Protein AF-A0A957TUQ6-F1 (afdb_monomer)

Foldseek 3Di:
DQEEEEAQAQVRLQVLLVQLLVPDAYEYEYQADRCPPPLADDDKDKLDPPPDDLVCLVVSVVVLVCVVCVCVLLVFAFQKDQAKDWAFAQDPVCQVVLVVVCVSSVVSVFNKDWAALVRVCVVPVPDDSSTGTTTIGRSMIITRSRRSSVSSNSSSVVSPYHYHHSWAFDEFDDDPPHTFWTATPVRDTGGHNHDYHYDRPPCVQVHCCRHPVDGDPDDDPDD

Structure (mmCIF, N/CA/C/O backbone):
data_AF-A0A957TUQ6-F1
#
_entry.id   AF-A0A957TUQ6-F1
#
loop_
_atom_site.group_PDB
_atom_site.id
_atom_site.type_symbol
_atom_site.label_atom_id
_atom_site.label_alt_id
_atom_site.label_comp_id
_atom_site.label_asym_id
_atom_site.label_entity_id
_atom_site.label_seq_id
_atom_site.pdbx_PDB_ins_code
_atom_site.Cartn_x
_atom_site.Cartn_y
_atom_site.Cartn_z
_atom_site.occupancy
_atom_site.B_iso_or_equiv
_atom_site.auth_seq_id
_atom_site.auth_comp_id
_atom_site.auth_asym_id
_atom_site.auth_atom_id
_atom_site.pdbx_PDB_model_num
ATOM 1 N N . MET A 1 1 ? -16.898 -4.341 17.420 1.00 90.50 1 MET A N 1
ATOM 2 C CA . MET A 1 1 ? -16.287 -4.688 16.120 1.00 90.50 1 MET A CA 1
ATOM 3 C C . MET A 1 1 ? -15.215 -5.728 16.355 1.00 90.50 1 MET A C 1
ATOM 5 O O . MET A 1 1 ? -14.551 -5.657 17.386 1.00 90.50 1 MET A O 1
ATOM 9 N N . ASP A 1 2 ? -15.061 -6.688 15.448 1.00 95.31 2 ASP A N 1
ATOM 10 C CA . ASP A 1 2 ? -14.020 -7.714 15.564 1.00 95.31 2 ASP A CA 1
ATOM 11 C C . ASP A 1 2 ? -12.636 -7.089 15.386 1.00 95.31 2 ASP A C 1
ATOM 13 O O . ASP A 1 2 ? -11.748 -7.305 16.210 1.00 95.31 2 ASP A O 1
ATOM 17 N N . TYR A 1 3 ? -12.479 -6.268 14.349 1.00 98.62 3 TYR A N 1
ATOM 18 C CA . TYR A 1 3 ? -11.225 -5.604 14.021 1.00 98.62 3 TYR A CA 1
ATOM 19 C C . TYR A 1 3 ? -11.411 -4.092 14.041 1.00 98.62 3 TYR A C 1
ATOM 21 O O . TYR A 1 3 ? -12.332 -3.567 13.411 1.00 98.62 3 TYR A O 1
ATOM 29 N N . ILE A 1 4 ? -10.523 -3.401 14.754 1.00 98.69 4 ILE A N 1
ATOM 30 C CA . ILE A 1 4 ? -10.383 -1.946 14.675 1.00 98.69 4 ILE A CA 1
ATOM 31 C C . ILE A 1 4 ? -9.093 -1.633 13.924 1.00 98.69 4 ILE A C 1
ATOM 33 O O . ILE A 1 4 ? -8.031 -2.133 14.291 1.00 98.69 4 ILE A O 1
ATOM 37 N N . ILE A 1 5 ? -9.180 -0.804 12.889 1.00 98.81 5 ILE A N 1
ATOM 38 C CA . ILE A 1 5 ? -8.039 -0.324 12.105 1.00 98.81 5 ILE A CA 1
ATOM 39 C C . ILE A 1 5 ? -7.884 1.172 12.365 1.00 98.81 5 ILE A C 1
ATOM 41 O O . ILE A 1 5 ? -8.853 1.918 12.254 1.00 98.81 5 ILE A O 1
ATOM 45 N N . VAL A 1 6 ? -6.677 1.618 12.706 1.00 98.44 6 VAL A N 1
ATOM 46 C CA . VAL A 1 6 ? -6.373 3.036 12.946 1.00 98.44 6 VAL A CA 1
ATOM 47 C C . VAL A 1 6 ? -5.476 3.539 11.824 1.00 98.44 6 VAL A C 1
ATOM 49 O O . VAL A 1 6 ? -4.309 3.164 11.771 1.00 98.44 6 VAL A O 1
ATOM 52 N N . GLY A 1 7 ? -6.018 4.375 10.940 1.00 98.44 7 GLY A N 1
ATOM 53 C CA . GLY A 1 7 ? -5.341 4.921 9.762 1.00 98.44 7 GLY A CA 1
ATOM 54 C C . GLY A 1 7 ? -6.043 4.552 8.452 1.00 98.44 7 GLY A C 1
ATOM 55 O O . GLY A 1 7 ? -6.145 3.382 8.097 1.00 98.44 7 GLY A O 1
ATOM 56 N N . GLY A 1 8 ? -6.486 5.564 7.710 1.00 98.38 8 GLY A N 1
ATOM 57 C CA . GLY A 1 8 ? -7.180 5.499 6.420 1.00 98.38 8 GLY A CA 1
ATOM 58 C C . GLY A 1 8 ? -6.268 5.712 5.212 1.00 98.38 8 GLY A C 1
ATOM 59 O O . GLY A 1 8 ? -6.680 6.305 4.215 1.00 98.38 8 GLY A O 1
ATOM 60 N N . GLY A 1 9 ? -5.011 5.273 5.314 1.00 98.25 9 GLY A N 1
ATOM 61 C CA . GLY A 1 9 ? -4.101 5.151 4.174 1.00 98.25 9 GLY A CA 1
ATOM 62 C C . GLY A 1 9 ? -4.313 3.844 3.401 1.00 98.25 9 GLY A C 1
ATOM 63 O O . GLY A 1 9 ? -5.123 3.003 3.790 1.00 98.25 9 GLY A O 1
ATOM 64 N N . VAL A 1 10 ? -3.531 3.635 2.337 1.00 97.94 10 VAL A N 1
ATOM 65 C CA . VAL A 1 10 ? -3.678 2.491 1.415 1.00 97.94 10 VAL A CA 1
ATOM 66 C C . VAL A 1 10 ? -3.651 1.137 2.130 1.00 97.94 10 VAL A C 1
ATOM 68 O O . VAL A 1 10 ? -4.474 0.274 1.841 1.00 97.94 10 VAL A O 1
ATOM 71 N N . TYR A 1 11 ? -2.773 0.964 3.126 1.00 97.88 11 TYR A N 1
ATOM 72 C CA . TYR A 1 11 ? -2.720 -0.272 3.910 1.00 97.88 11 TYR A CA 1
ATOM 73 C C . TYR A 1 11 ? -3.964 -0.466 4.776 1.00 97.88 11 TYR A C 1
ATOM 75 O O . TYR A 1 11 ? -4.481 -1.576 4.853 1.00 97.88 11 TYR A O 1
ATOM 83 N N . GLY A 1 12 ? -4.457 0.598 5.414 1.00 98.50 12 GLY A N 1
ATOM 84 C CA . GLY A 1 12 ? -5.640 0.525 6.268 1.00 98.50 12 GLY A CA 1
ATOM 85 C C . GLY A 1 12 ? -6.895 0.204 5.474 1.00 98.50 12 GLY A C 1
ATOM 86 O O . GLY A 1 12 ? -7.619 -0.724 5.827 1.00 98.50 12 GLY A O 1
ATOM 87 N N . CYS A 1 13 ? -7.105 0.904 4.359 1.00 98.75 13 CYS A N 1
ATOM 88 C CA . CYS A 1 13 ? -8.225 0.645 3.459 1.00 98.75 13 CYS A CA 1
ATOM 89 C C . CYS A 1 13 ? -8.132 -0.748 2.819 1.00 98.75 13 CYS A C 1
ATOM 91 O O . CYS A 1 13 ? -9.129 -1.467 2.786 1.00 98.75 13 CYS A O 1
ATOM 93 N N . GLY A 1 14 ? -6.939 -1.158 2.374 1.00 98.44 14 GLY A N 1
ATOM 94 C CA . GLY A 1 14 ? -6.706 -2.490 1.815 1.00 98.44 14 GLY A CA 1
ATOM 95 C C . GLY A 1 14 ? -7.013 -3.601 2.820 1.00 98.44 14 GLY A C 1
ATOM 96 O O . GLY A 1 14 ? -7.810 -4.486 2.532 1.00 98.44 14 GLY A O 1
ATOM 97 N N . ILE A 1 15 ? -6.471 -3.522 4.041 1.00 98.62 15 ILE A N 1
ATOM 98 C CA . ILE A 1 15 ? -6.752 -4.502 5.104 1.00 98.62 15 ILE A CA 1
ATOM 99 C C . ILE A 1 15 ? -8.238 -4.499 5.481 1.00 98.62 15 ILE A C 1
ATOM 101 O O . ILE A 1 15 ? -8.809 -5.568 5.703 1.00 98.62 15 ILE A O 1
ATOM 105 N N . ALA A 1 16 ? -8.881 -3.327 5.534 1.00 98.81 16 ALA A N 1
ATOM 106 C CA . ALA A 1 16 ? -10.309 -3.235 5.818 1.00 98.81 16 ALA A CA 1
ATOM 107 C C . ALA A 1 16 ? -11.139 -3.981 4.770 1.00 98.81 16 ALA A C 1
ATOM 109 O O . ALA A 1 16 ? -12.027 -4.749 5.138 1.00 98.81 16 ALA A O 1
ATOM 110 N N . TRP A 1 17 ? -10.816 -3.801 3.487 1.00 98.75 17 TRP A N 1
ATOM 111 C CA . TRP A 1 17 ? -11.462 -4.516 2.392 1.00 98.75 17 TRP A CA 1
ATOM 112 C C . TRP A 1 17 ? -11.228 -6.025 2.481 1.00 98.75 17 TRP A C 1
ATOM 114 O O . TRP A 1 17 ? -12.199 -6.782 2.466 1.00 98.75 17 TRP A O 1
ATOM 124 N N . GLU A 1 18 ? -9.976 -6.460 2.669 1.00 98.25 18 GLU A N 1
ATOM 125 C CA . GLU A 1 18 ? -9.613 -7.879 2.778 1.00 98.25 18 GLU A CA 1
ATOM 126 C C . GLU A 1 18 ? -10.336 -8.594 3.922 1.00 98.25 18 GLU A C 1
ATOM 128 O O . GLU A 1 18 ? -10.783 -9.732 3.761 1.00 98.25 18 GLU A O 1
ATOM 133 N N . LEU A 1 19 ? -10.450 -7.946 5.082 1.00 98.56 19 LEU A N 1
ATOM 134 C CA . LEU A 1 19 ? -11.143 -8.500 6.241 1.00 98.56 19 LEU A CA 1
ATOM 135 C C . LEU A 1 19 ? -12.664 -8.497 6.041 1.00 98.56 19 LEU A C 1
ATOM 137 O O . LEU A 1 19 ? -13.313 -9.516 6.290 1.00 98.56 19 LEU A O 1
ATOM 141 N N . ALA A 1 20 ? -13.235 -7.387 5.567 1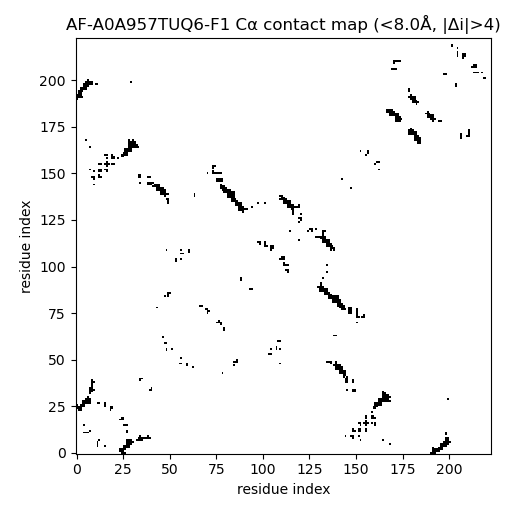.00 98.56 20 ALA A N 1
ATOM 142 C CA . ALA A 1 20 ? -14.680 -7.247 5.394 1.00 98.56 20 ALA A CA 1
ATOM 143 C C . ALA A 1 20 ? -15.227 -8.204 4.328 1.00 98.56 20 ALA A C 1
ATOM 145 O O . ALA A 1 20 ? -16.206 -8.903 4.579 1.00 98.56 20 ALA A O 1
ATOM 146 N N . ARG A 1 21 ? -14.542 -8.359 3.184 1.00 97.88 21 ARG A N 1
ATOM 147 C CA . ARG A 1 21 ? -14.968 -9.309 2.136 1.00 97.88 21 ARG A CA 1
ATOM 148 C C . ARG A 1 21 ? -14.887 -10.778 2.566 1.00 97.88 21 ARG A C 1
ATOM 150 O O . ARG A 1 21 ? -15.467 -11.639 1.916 1.00 97.88 21 ARG A O 1
ATOM 157 N N . ARG A 1 22 ? -14.173 -11.072 3.659 1.00 98.06 22 ARG A N 1
ATOM 158 C CA . ARG A 1 22 ? -14.120 -12.393 4.311 1.00 98.06 22 ARG A CA 1
ATOM 159 C C . ARG A 1 22 ? -15.130 -12.527 5.460 1.00 98.06 22 ARG A C 1
ATOM 161 O O . ARG A 1 22 ? -15.068 -13.496 6.211 1.00 98.06 22 ARG A O 1
ATOM 168 N N . GLY A 1 23 ? -16.048 -11.570 5.606 1.00 98.06 23 GLY A N 1
ATOM 169 C CA . GLY A 1 23 ? -17.148 -11.601 6.572 1.00 98.06 23 GLY A CA 1
ATOM 170 C C . GLY A 1 23 ? -16.799 -11.087 7.970 1.00 98.06 23 GLY A C 1
ATOM 171 O O . GLY A 1 23 ? -17.578 -11.291 8.899 1.00 98.06 23 GLY A O 1
ATOM 172 N N . ALA A 1 24 ? -15.644 -10.444 8.162 1.00 98.44 24 ALA A N 1
ATOM 173 C CA . ALA A 1 24 ? -15.283 -9.887 9.462 1.00 98.44 24 ALA A CA 1
ATOM 174 C C . ALA A 1 24 ? -15.985 -8.543 9.733 1.00 98.44 24 ALA A C 1
ATOM 176 O O . ALA A 1 24 ? -16.118 -7.705 8.843 1.00 98.44 24 ALA A O 1
ATOM 177 N N . ALA A 1 25 ? -16.355 -8.291 10.993 1.00 98.56 25 ALA A N 1
ATOM 178 C CA . ALA A 1 25 ? -16.864 -6.989 11.425 1.00 98.56 25 ALA A CA 1
ATOM 179 C C . ALA A 1 25 ? -15.707 -5.993 11.622 1.00 98.56 25 ALA A C 1
ATOM 181 O O . ALA A 1 25 ? -14.984 -6.060 12.623 1.00 98.56 25 ALA A O 1
ATOM 182 N N . VAL A 1 26 ? -15.533 -5.071 10.675 1.00 98.88 26 VAL A N 1
ATOM 183 C CA . VAL A 1 26 ? -14.402 -4.132 10.630 1.00 98.88 26 VAL A CA 1
ATOM 184 C C . VAL A 1 26 ? -14.865 -2.698 10.862 1.00 98.88 26 VAL A C 1
ATOM 186 O O . VAL A 1 26 ? -15.843 -2.252 10.262 1.00 98.88 26 VAL A O 1
ATOM 189 N N . LEU A 1 27 ? -14.114 -1.959 11.680 1.00 98.88 27 LEU A N 1
ATOM 190 C CA . LEU A 1 27 ? -14.207 -0.505 11.769 1.00 98.88 27 LEU A CA 1
ATOM 191 C C . LEU A 1 27 ? -12.837 0.139 11.548 1.00 98.88 27 LEU A C 1
ATOM 193 O O . LEU A 1 27 ? -11.892 -0.137 12.286 1.00 98.88 27 LEU A O 1
ATOM 197 N N . LEU A 1 28 ? -12.750 1.019 10.553 1.00 98.88 28 LEU A N 1
ATOM 198 C CA . LEU A 1 28 ? -11.585 1.854 10.275 1.00 98.88 28 LEU A CA 1
ATOM 199 C C . LEU A 1 28 ? -11.824 3.269 10.812 1.00 98.88 28 LEU A C 1
ATOM 201 O O . LEU A 1 28 ? -12.844 3.888 10.508 1.00 98.88 28 LEU A O 1
ATOM 205 N N . LEU A 1 29 ? -10.874 3.773 11.595 1.00 98.75 29 LEU A N 1
ATOM 206 C CA . LEU A 1 29 ? -10.860 5.115 12.169 1.00 98.75 29 LEU A CA 1
ATOM 207 C C . LEU A 1 29 ? -9.700 5.905 11.556 1.00 98.75 29 LEU A C 1
ATOM 209 O O . LEU A 1 29 ? -8.543 5.500 11.683 1.00 98.75 29 LEU A O 1
ATOM 213 N N . GLU A 1 30 ? -9.998 7.013 10.886 1.00 98.56 30 GLU A N 1
ATOM 214 C CA . GLU A 1 30 ? -9.001 7.918 10.304 1.00 98.56 30 GLU A CA 1
ATOM 215 C C . GLU A 1 30 ? -9.092 9.279 10.993 1.00 98.56 30 GLU A C 1
ATOM 217 O O . GLU A 1 30 ? -10.183 9.791 11.204 1.00 98.56 30 GLU A O 1
ATOM 222 N N . ALA A 1 31 ? -7.951 9.860 11.367 1.00 97.75 31 ALA A N 1
ATOM 223 C CA . ALA A 1 31 ? -7.893 11.109 12.118 1.00 97.75 31 ALA A CA 1
ATOM 224 C C . ALA A 1 31 ? -8.306 12.345 11.302 1.00 97.75 31 ALA A C 1
ATOM 226 O O . ALA A 1 31 ? -8.745 13.324 11.902 1.00 97.75 31 ALA A O 1
ATOM 227 N N . GLY A 1 32 ? -8.147 12.317 9.978 1.00 96.81 32 GLY A N 1
ATOM 228 C CA . GLY A 1 32 ? -8.578 13.363 9.050 1.00 96.81 32 GLY A CA 1
ATOM 229 C C . GLY A 1 32 ? -9.386 12.792 7.884 1.00 96.81 32 GLY A C 1
ATOM 230 O O . GLY A 1 32 ? -10.304 11.996 8.083 1.00 96.81 32 GLY A O 1
ATOM 231 N N . ALA A 1 33 ? -9.040 13.196 6.662 1.00 97.62 33 ALA A N 1
ATOM 232 C CA . ALA A 1 33 ? -9.604 12.623 5.445 1.00 97.62 33 ALA A CA 1
ATOM 233 C C . ALA A 1 33 ? -8.909 11.302 5.070 1.00 97.62 33 ALA A C 1
ATOM 235 O O . ALA A 1 33 ? -7.706 11.126 5.289 1.00 97.62 33 ALA A O 1
ATOM 236 N N . LEU A 1 34 ? -9.652 10.388 4.439 1.00 98.25 34 LEU A N 1
ATOM 237 C CA . LEU A 1 34 ? -9.067 9.193 3.826 1.00 98.25 34 LEU A CA 1
ATOM 238 C C . LEU A 1 34 ? -8.021 9.594 2.785 1.00 98.25 34 LEU A C 1
ATOM 240 O O . LEU A 1 34 ? -8.185 10.591 2.085 1.00 98.25 34 LEU A O 1
ATOM 244 N N . ALA A 1 35 ? -6.940 8.819 2.700 1.00 97.06 35 ALA A N 1
ATOM 245 C CA . ALA A 1 35 ? -5.772 9.146 1.886 1.00 97.06 35 ALA A CA 1
ATOM 246 C C . ALA A 1 35 ? -5.119 10.514 2.209 1.00 97.06 35 ALA A C 1
ATOM 248 O O . ALA A 1 35 ? -4.281 10.968 1.446 1.00 97.06 35 ALA A O 1
ATOM 249 N N . GLY A 1 36 ? -5.419 11.163 3.342 1.00 94.94 36 GLY A N 1
ATOM 250 C CA . GLY A 1 36 ? -4.874 12.492 3.666 1.00 94.94 36 GLY A CA 1
ATOM 251 C C . GLY A 1 36 ? -3.374 12.532 4.005 1.00 94.94 36 GLY A C 1
ATOM 252 O O . GLY A 1 36 ? -2.796 13.610 4.090 1.00 94.94 36 GLY A O 1
ATOM 253 N N . GLY A 1 37 ? -2.743 11.373 4.221 1.00 92.94 37 GLY A N 1
ATOM 254 C CA . GLY A 1 37 ? -1.303 11.245 4.474 1.00 92.94 37 GLY A CA 1
ATOM 255 C C . GLY A 1 37 ? -0.503 10.845 3.227 1.00 92.94 37 GLY A C 1
ATOM 256 O O . GLY A 1 37 ? -0.882 11.130 2.099 1.00 92.94 37 GLY A O 1
ATOM 257 N N . ALA A 1 38 ? 0.579 10.081 3.419 1.00 91.88 38 ALA A N 1
ATOM 258 C CA . ALA A 1 38 ? 1.466 9.620 2.336 1.00 91.88 38 ALA A CA 1
ATOM 259 C C . ALA A 1 38 ? 0.781 8.768 1.243 1.00 91.88 38 ALA A C 1
ATOM 261 O O . ALA A 1 38 ? 1.368 8.520 0.192 1.00 91.88 38 ALA A O 1
ATOM 262 N N . SER A 1 39 ? -0.436 8.282 1.499 1.00 94.69 39 SER A N 1
ATOM 263 C CA . SER A 1 39 ? -1.219 7.506 0.537 1.00 94.69 39 SER A CA 1
ATOM 264 C C . SER A 1 39 ? -2.028 8.361 -0.437 1.00 94.69 39 SER A C 1
ATOM 266 O O . SER A 1 39 ? -2.533 7.802 -1.402 1.00 94.69 39 SER A O 1
ATOM 268 N N . GLY A 1 40 ? -2.118 9.681 -0.261 1.00 93.06 40 GLY A N 1
ATOM 269 C CA . GLY A 1 40 ? -2.808 10.574 -1.197 1.00 93.06 40 GLY A CA 1
ATOM 270 C C . GLY A 1 40 ? -1.994 11.806 -1.578 1.00 93.06 40 GLY A C 1
ATOM 271 O O . GLY A 1 40 ? -0.870 12.007 -1.117 1.00 93.06 40 GLY A O 1
ATOM 272 N N . GLY A 1 41 ? -2.521 12.565 -2.534 1.00 93.94 41 GLY A N 1
ATOM 273 C CA . GLY A 1 41 ? -1.829 13.645 -3.235 1.00 93.94 41 GLY A CA 1
ATOM 274 C C . GLY A 1 41 ? -2.015 13.565 -4.752 1.00 93.94 41 GLY A C 1
ATOM 275 O O . GLY A 1 41 ? -2.788 12.755 -5.260 1.00 93.94 41 GLY A O 1
ATOM 276 N N . LEU A 1 42 ? -1.310 14.431 -5.480 1.00 93.50 42 LEU A N 1
ATOM 277 C CA . LEU A 1 42 ? -1.432 14.516 -6.933 1.00 93.50 42 LEU A CA 1
ATOM 278 C C . LEU A 1 42 ? -0.528 13.506 -7.657 1.00 93.50 42 LEU A C 1
ATOM 280 O O . LEU A 1 42 ? 0.666 13.349 -7.350 1.00 93.50 42 LEU A O 1
ATOM 284 N N . GLY A 1 43 ? -1.106 12.904 -8.695 1.00 93.94 43 GLY A N 1
ATOM 285 C CA . GLY A 1 43 ? -0.415 12.115 -9.704 1.00 93.94 43 GLY A CA 1
ATOM 286 C C . GLY A 1 43 ? -0.250 10.640 -9.357 1.00 93.94 43 GLY A C 1
ATOM 287 O O . GLY A 1 43 ? -0.733 10.129 -8.350 1.00 93.94 43 GLY A O 1
ATOM 288 N N . LYS A 1 44 ? 0.483 9.945 -10.227 1.00 96.25 44 LYS A N 1
ATOM 289 C CA . LYS A 1 44 ? 0.728 8.510 -10.105 1.00 96.25 44 LYS A CA 1
ATOM 290 C C . LYS A 1 44 ? 2.041 8.223 -9.374 1.00 96.25 44 LYS A C 1
ATOM 292 O O . LYS A 1 44 ? 2.944 9.064 -9.317 1.00 96.25 44 LYS A O 1
ATOM 297 N N . ARG A 1 45 ? 2.153 7.041 -8.768 1.00 95.44 45 ARG A N 1
ATOM 298 C CA . ARG A 1 45 ? 3.366 6.544 -8.095 1.00 95.44 45 ARG A CA 1
ATOM 299 C C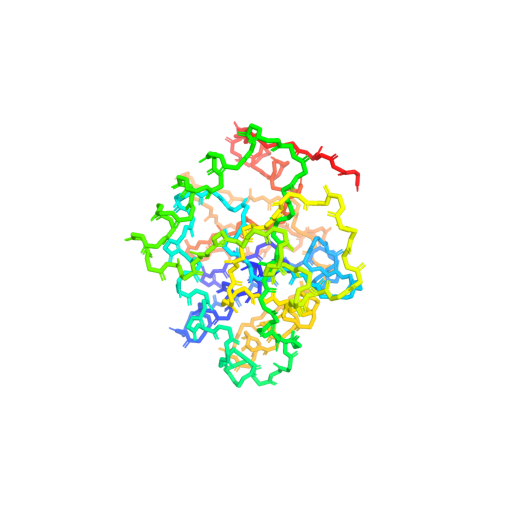 . ARG A 1 45 ? 3.711 5.152 -8.601 1.00 95.44 45 ARG A C 1
ATOM 301 O O . ARG A 1 45 ? 2.852 4.442 -9.109 1.00 95.44 45 ARG A O 1
ATOM 308 N N . GLY A 1 46 ? 4.985 4.788 -8.473 1.00 95.12 46 GLY A N 1
ATOM 309 C CA . GLY A 1 46 ? 5.524 3.561 -9.050 1.00 95.12 46 GLY A CA 1
ATOM 310 C C . GLY A 1 46 ? 5.017 2.289 -8.370 1.00 95.12 46 GLY A C 1
ATOM 311 O O . GLY A 1 46 ? 5.214 2.095 -7.172 1.00 95.12 46 GLY A O 1
ATOM 312 N N . VAL A 1 47 ? 4.465 1.389 -9.174 1.00 96.56 47 VAL A N 1
ATOM 313 C CA . VAL A 1 47 ? 4.271 -0.030 -8.873 1.00 96.56 47 VAL A CA 1
ATOM 314 C C . VAL A 1 47 ? 5.478 -0.757 -9.460 1.00 96.56 47 VAL A C 1
ATOM 316 O O . VAL A 1 47 ? 5.466 -1.132 -10.629 1.00 96.56 47 VAL A O 1
ATOM 319 N N . ARG A 1 48 ? 6.569 -0.868 -8.689 1.00 95.56 48 ARG A N 1
ATOM 320 C CA . ARG A 1 48 ? 7.873 -1.272 -9.242 1.00 95.56 48 ARG A CA 1
ATOM 321 C C . ARG A 1 48 ? 8.656 -2.280 -8.415 1.00 95.56 48 ARG A C 1
ATOM 323 O O . ARG A 1 48 ? 8.679 -2.166 -7.194 1.00 95.56 48 ARG A O 1
ATOM 330 N N . ALA A 1 49 ? 9.352 -3.203 -9.077 1.00 94.31 49 ALA A N 1
ATOM 331 C CA . ALA A 1 49 ? 10.375 -4.072 -8.495 1.00 94.31 49 ALA A CA 1
ATOM 332 C C . ALA A 1 49 ? 11.781 -3.467 -8.599 1.00 94.31 49 ALA A C 1
ATOM 334 O O . ALA A 1 49 ? 12.624 -3.701 -7.724 1.00 94.31 49 ALA A O 1
ATOM 335 N N . ASN A 1 50 ? 12.039 -2.647 -9.624 1.00 90.94 50 ASN A N 1
ATOM 336 C CA . ASN A 1 50 ? 13.291 -1.903 -9.716 1.00 90.94 50 ASN A CA 1
ATOM 337 C C . ASN A 1 50 ? 13.530 -1.086 -8.443 1.00 90.94 50 ASN A C 1
ATOM 339 O O . ASN A 1 50 ? 12.597 -0.526 -7.874 1.00 90.94 50 ASN A O 1
ATOM 343 N N . GLY A 1 51 ? 14.776 -1.039 -7.968 1.00 87.94 51 GLY A N 1
ATOM 344 C CA . GLY A 1 51 ? 15.169 -0.324 -6.747 1.00 87.94 51 GLY A CA 1
ATOM 345 C C . GLY A 1 51 ? 14.623 -0.859 -5.410 1.00 87.94 51 GLY A C 1
ATOM 346 O O . GLY A 1 51 ? 14.876 -0.223 -4.391 1.00 87.94 51 GLY A O 1
ATOM 347 N N . ARG A 1 52 ? 13.884 -1.979 -5.375 1.00 92.44 52 ARG A N 1
ATOM 348 C CA . ARG A 1 52 ? 13.406 -2.604 -4.123 1.00 92.44 52 ARG A CA 1
ATOM 349 C C . ARG A 1 52 ? 14.466 -3.441 -3.409 1.00 92.44 52 ARG A C 1
ATOM 351 O O . ARG A 1 52 ? 15.491 -3.790 -3.991 1.00 92.44 52 ARG A O 1
ATOM 358 N N . ASP A 1 53 ? 14.245 -3.820 -2.161 1.00 93.94 53 ASP A N 1
ATOM 359 C CA . ASP A 1 53 ? 15.093 -4.860 -1.578 1.00 93.94 53 ASP A CA 1
ATOM 360 C C . ASP A 1 53 ? 14.804 -6.214 -2.257 1.00 93.94 53 ASP A C 1
ATOM 362 O O . ASP A 1 53 ? 13.665 -6.496 -2.632 1.00 93.94 53 ASP A O 1
ATOM 366 N N . LEU A 1 54 ? 15.819 -7.067 -2.429 1.00 91.06 54 LEU A N 1
ATOM 367 C CA . LEU A 1 54 ? 15.641 -8.388 -3.045 1.00 91.06 54 LEU A CA 1
ATOM 368 C C . LEU A 1 54 ? 14.638 -9.261 -2.276 1.00 91.06 54 LEU A C 1
ATOM 370 O O . LEU A 1 54 ? 13.975 -10.103 -2.874 1.00 91.06 54 LEU A O 1
ATOM 374 N N . ARG A 1 55 ? 14.495 -9.033 -0.966 1.00 93.94 55 ARG A N 1
ATOM 375 C CA . ARG A 1 55 ? 13.531 -9.721 -0.095 1.00 93.94 55 ARG A CA 1
ATOM 376 C C . ARG A 1 55 ? 12.076 -9.347 -0.392 1.00 93.94 55 ARG A C 1
ATOM 378 O O . ARG A 1 55 ? 11.173 -10.068 0.013 1.00 93.94 55 ARG A O 1
ATOM 385 N N . GLU A 1 56 ? 11.837 -8.242 -1.096 1.00 95.12 56 GLU A N 1
ATOM 386 C CA . GLU A 1 56 ? 10.491 -7.766 -1.438 1.00 95.12 56 GLU A CA 1
ATOM 387 C C . GLU A 1 56 ? 10.005 -8.270 -2.805 1.00 95.12 56 GLU A C 1
ATOM 389 O O . GLU A 1 56 ? 8.831 -8.111 -3.138 1.00 95.12 56 GLU A O 1
ATOM 394 N N . LEU A 1 57 ? 10.872 -8.886 -3.614 1.00 94.19 57 LEU A N 1
ATOM 395 C CA . LEU A 1 57 ? 10.515 -9.332 -4.965 1.00 94.19 57 LEU A CA 1
ATOM 396 C C . LEU A 1 57 ? 9.366 -10.355 -5.009 1.00 94.19 57 LEU A C 1
ATOM 398 O O . LEU A 1 57 ? 8.530 -10.233 -5.908 1.00 94.19 57 LEU A O 1
ATOM 402 N N . PRO A 1 58 ? 9.225 -11.296 -4.050 1.00 94.06 58 PRO A N 1
ATOM 403 C CA . PRO A 1 58 ? 8.054 -12.171 -4.012 1.00 94.06 58 PRO A CA 1
ATOM 404 C C . PRO A 1 58 ? 6.730 -11.402 -3.908 1.00 94.06 58 PRO A C 1
ATOM 406 O O . PRO A 1 58 ? 5.761 -11.775 -4.567 1.00 94.06 58 PRO A O 1
ATOM 409 N N . LEU A 1 59 ? 6.701 -10.299 -3.150 1.00 94.38 59 LEU A N 1
ATOM 410 C CA . LEU A 1 59 ? 5.522 -9.432 -3.048 1.00 94.38 59 LEU A CA 1
ATOM 411 C C . LEU A 1 59 ? 5.259 -8.699 -4.366 1.00 94.38 59 LEU A C 1
ATOM 413 O O . LEU A 1 59 ? 4.108 -8.540 -4.760 1.00 94.38 59 LEU A O 1
ATOM 417 N N . MET A 1 60 ? 6.311 -8.289 -5.078 1.00 95.06 60 MET A N 1
ATOM 418 C CA . MET A 1 60 ? 6.155 -7.627 -6.375 1.00 95.06 60 MET A CA 1
ATOM 419 C C . MET A 1 60 ? 5.606 -8.552 -7.455 1.00 95.06 60 MET A C 1
ATOM 421 O O . MET A 1 60 ? 4.797 -8.111 -8.265 1.00 95.06 60 MET A O 1
ATOM 425 N N . ARG A 1 61 ? 5.980 -9.834 -7.442 1.00 93.19 61 ARG A N 1
ATOM 426 C CA . ARG A 1 61 ? 5.400 -10.826 -8.355 1.00 93.19 61 ARG A CA 1
ATOM 427 C C . ARG A 1 61 ? 3.895 -10.973 -8.135 1.00 93.19 61 ARG A C 1
ATOM 429 O O . ARG A 1 61 ? 3.143 -10.904 -9.098 1.00 93.19 61 ARG A O 1
ATOM 436 N N . MET A 1 62 ? 3.463 -11.072 -6.875 1.00 94.12 62 MET A N 1
ATOM 437 C CA . MET A 1 62 ? 2.034 -11.068 -6.537 1.00 94.12 62 MET A CA 1
ATOM 438 C C . MET A 1 62 ? 1.358 -9.767 -6.987 1.00 94.12 62 MET A C 1
ATOM 440 O O . MET A 1 62 ? 0.276 -9.794 -7.564 1.00 94.12 62 MET A O 1
ATOM 444 N N . ALA A 1 63 ? 2.013 -8.623 -6.782 1.00 94.75 63 ALA A N 1
ATOM 445 C CA . ALA A 1 63 ? 1.481 -7.335 -7.204 1.00 94.75 63 ALA A CA 1
ATOM 446 C C . ALA A 1 63 ? 1.284 -7.266 -8.732 1.00 94.75 63 ALA A C 1
ATOM 448 O O . ALA A 1 63 ? 0.252 -6.781 -9.186 1.00 94.75 63 ALA A O 1
ATOM 449 N N . TYR A 1 64 ? 2.217 -7.775 -9.542 1.00 94.94 64 TYR A N 1
ATOM 450 C CA . TYR A 1 64 ? 2.070 -7.778 -11.005 1.00 94.94 64 TYR A CA 1
ATOM 451 C C . TYR A 1 64 ? 0.885 -8.597 -11.514 1.00 94.94 64 TYR A C 1
ATOM 453 O O . TYR A 1 64 ? 0.390 -8.309 -12.605 1.00 94.94 64 TYR A O 1
ATOM 461 N N . GLU A 1 65 ? 0.460 -9.610 -10.764 1.00 94.06 65 GLU A N 1
ATOM 462 C CA . GLU A 1 65 ? -0.731 -10.403 -11.075 1.00 94.06 65 GLU A CA 1
ATOM 463 C C . GLU A 1 65 ? -2.010 -9.658 -10.664 1.00 94.06 65 GLU A C 1
ATOM 465 O O . GLU A 1 65 ? -2.983 -9.672 -11.408 1.00 94.06 65 GLU A O 1
ATOM 470 N N . GLN A 1 66 ? -1.988 -8.957 -9.526 1.00 95.50 66 GLN A N 1
ATOM 471 C CA . GLN A 1 66 ? -3.162 -8.287 -8.949 1.00 95.50 66 GLN A CA 1
ATOM 472 C C . GLN A 1 66 ? -3.492 -6.937 -9.597 1.00 95.50 66 GLN A C 1
ATOM 474 O O . GLN A 1 66 ? -4.650 -6.631 -9.860 1.00 95.50 66 GLN A O 1
ATOM 479 N N . TRP A 1 67 ? -2.488 -6.094 -9.849 1.00 97.25 67 TRP A N 1
ATOM 480 C CA . TRP A 1 67 ? -2.716 -4.720 -10.313 1.00 97.25 67 TRP A CA 1
ATOM 481 C C . TRP A 1 67 ? -3.532 -4.594 -11.611 1.00 97.25 67 TRP A C 1
ATOM 483 O O . TRP A 1 67 ? -4.379 -3.701 -11.662 1.00 97.25 67 TRP A O 1
ATOM 493 N N . PRO A 1 68 ? -3.345 -5.454 -12.636 1.00 96.62 68 PRO A N 1
ATOM 494 C CA . PRO A 1 68 ? -4.141 -5.386 -13.861 1.00 96.62 68 PRO A CA 1
ATOM 495 C C . PRO A 1 68 ? -5.653 -5.525 -13.641 1.00 96.62 68 PRO A C 1
ATOM 497 O O . PRO A 1 68 ? -6.417 -4.867 -14.339 1.00 96.62 68 PRO A O 1
ATOM 500 N N . THR A 1 69 ? -6.087 -6.338 -12.673 1.00 96.88 69 THR A N 1
ATOM 501 C CA . THR A 1 69 ? -7.512 -6.622 -12.404 1.00 96.88 69 THR A CA 1
ATOM 502 C C . THR A 1 69 ? -8.069 -5.843 -11.220 1.00 96.88 69 THR A C 1
ATOM 504 O O . THR A 1 69 ? -9.276 -5.838 -10.988 1.00 96.88 69 THR A O 1
ATOM 507 N N . LEU A 1 70 ? -7.210 -5.148 -10.470 1.00 97.81 70 LEU A N 1
ATOM 508 C CA . LEU A 1 70 ? -7.598 -4.506 -9.220 1.00 97.81 70 LEU A CA 1
ATOM 509 C C . LEU A 1 70 ? -8.731 -3.484 -9.396 1.00 97.81 70 LEU A C 1
ATOM 511 O O . LEU A 1 70 ? -9.588 -3.367 -8.528 1.00 97.81 70 LEU A O 1
ATOM 515 N N . HIS A 1 71 ? -8.760 -2.752 -10.509 1.00 97.75 71 HIS A N 1
ATOM 516 C CA . HIS A 1 71 ? -9.811 -1.766 -10.766 1.00 97.75 71 HIS A CA 1
ATOM 517 C C . HIS A 1 71 ? -11.214 -2.397 -10.847 1.00 97.75 71 HIS A C 1
ATOM 519 O O . HIS A 1 71 ? -12.167 -1.834 -10.304 1.00 97.75 71 HIS A O 1
ATOM 525 N N . ASP A 1 72 ? -11.327 -3.590 -11.439 1.00 98.00 72 ASP A N 1
ATOM 526 C CA . ASP A 1 72 ? -12.574 -4.357 -11.512 1.00 98.00 72 ASP A CA 1
ATOM 527 C C . ASP A 1 72 ? -12.979 -4.879 -10.132 1.00 98.00 72 ASP A C 1
ATOM 529 O O . ASP A 1 72 ? -14.122 -4.713 -9.703 1.00 98.00 72 ASP A O 1
ATOM 533 N N . GLU A 1 73 ? -12.026 -5.450 -9.390 1.00 97.56 73 GLU A N 1
ATOM 534 C CA . GLU A 1 73 ? -12.259 -5.963 -8.033 1.00 97.56 73 GLU A CA 1
ATOM 535 C C . GLU A 1 73 ? -12.720 -4.856 -7.074 1.00 97.56 73 GLU A C 1
ATOM 537 O O . GLU A 1 73 ? -13.610 -5.054 -6.238 1.00 97.56 73 GLU A O 1
ATOM 542 N N . LEU A 1 74 ? -12.140 -3.662 -7.216 1.00 98.25 74 LEU A N 1
ATOM 543 C CA . LEU A 1 74 ? -12.495 -2.481 -6.439 1.00 98.25 74 LEU A CA 1
ATOM 544 C C . LEU A 1 74 ? -13.691 -1.719 -7.010 1.00 98.25 74 LEU A C 1
ATOM 546 O O . LEU A 1 74 ? -14.164 -0.796 -6.340 1.00 98.25 74 LEU A O 1
ATOM 550 N N . GLY A 1 75 ? -14.198 -2.062 -8.199 1.00 97.88 75 GLY A N 1
ATOM 551 C CA . GLY A 1 75 ? -15.220 -1.284 -8.907 1.00 97.88 75 GLY A CA 1
ATOM 552 C C . GLY A 1 75 ? -14.875 0.209 -8.980 1.00 97.88 75 GLY A C 1
ATOM 553 O O . GLY A 1 75 ? -15.749 1.055 -8.782 1.00 97.88 75 GLY A O 1
ATOM 554 N N . HIS A 1 76 ? -13.587 0.525 -9.123 1.00 97.31 76 HIS A N 1
ATOM 555 C CA . HIS A 1 76 ? -13.046 1.878 -9.053 1.00 97.31 76 HIS A CA 1
ATOM 556 C C . HIS A 1 76 ? -11.755 1.956 -9.864 1.00 97.31 76 HIS A C 1
ATOM 558 O O . HIS A 1 76 ? -10.869 1.120 -9.690 1.00 97.31 76 HIS A O 1
ATOM 564 N N . ASP A 1 77 ? -11.630 2.970 -10.718 1.00 97.50 77 ASP A N 1
ATOM 565 C CA . ASP A 1 77 ? -10.417 3.157 -11.509 1.00 97.50 77 ASP A CA 1
ATOM 566 C C . ASP A 1 77 ? -9.234 3.533 -10.602 1.00 97.50 77 ASP A C 1
ATOM 568 O O . ASP A 1 77 ? -9.281 4.503 -9.844 1.00 97.50 77 ASP A O 1
ATOM 572 N N . THR A 1 78 ? -8.167 2.740 -10.666 1.00 97.69 78 THR A N 1
ATOM 573 C CA . THR A 1 78 ? -6.921 2.966 -9.920 1.00 97.69 78 THR A CA 1
ATOM 574 C C . THR A 1 78 ? -5.934 3.832 -10.703 1.00 97.69 78 THR A C 1
ATOM 576 O O . THR A 1 78 ? -4.886 4.220 -10.179 1.00 97.69 78 THR A O 1
ATOM 579 N N . GLY A 1 79 ? -6.223 4.103 -11.979 1.00 97.00 79 GLY A N 1
ATOM 580 C CA . GLY A 1 79 ? -5.306 4.735 -12.913 1.00 97.00 79 GLY A CA 1
ATOM 581 C C . GLY A 1 79 ? -4.045 3.904 -13.156 1.00 97.00 79 GLY A C 1
ATOM 582 O O . GLY A 1 79 ? -3.010 4.485 -13.488 1.00 97.00 79 GLY A O 1
ATOM 583 N N . TYR A 1 80 ? -4.085 2.586 -12.931 1.00 98.31 80 TYR A N 1
ATOM 584 C CA . TYR A 1 80 ? -2.925 1.721 -13.126 1.00 98.31 80 TYR A CA 1
ATOM 585 C C . TYR A 1 80 ? -2.550 1.603 -14.605 1.00 98.31 80 TYR A C 1
ATOM 587 O O . TYR A 1 80 ? -3.382 1.295 -15.453 1.00 98.31 80 TYR A O 1
ATOM 595 N N . GLU A 1 81 ? -1.269 1.795 -14.900 1.00 97.69 81 GLU A N 1
ATOM 596 C CA . GLU A 1 81 ? -0.695 1.614 -16.228 1.00 97.69 81 GLU A CA 1
ATOM 597 C C . GLU A 1 81 ? 0.628 0.855 -16.126 1.00 97.69 81 GLU A C 1
ATOM 599 O O . GLU A 1 81 ? 1.527 1.225 -15.361 1.00 97.69 81 GLU A O 1
ATOM 604 N N . ARG A 1 82 ? 0.781 -0.199 -16.933 1.00 96.50 82 ARG A N 1
ATOM 605 C CA . ARG A 1 82 ? 2.033 -0.956 -17.054 1.00 96.50 82 ARG A CA 1
ATOM 606 C C . ARG A 1 82 ? 2.928 -0.320 -18.113 1.00 96.50 82 ARG A C 1
ATOM 608 O O . ARG A 1 82 ? 2.943 -0.735 -19.266 1.00 96.50 82 ARG A O 1
ATOM 615 N N . VAL 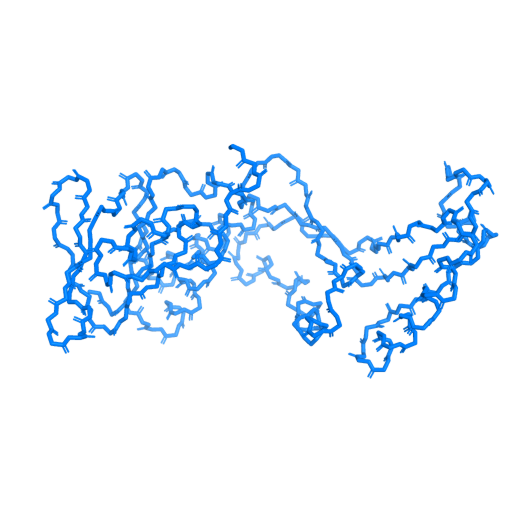A 1 83 ? 3.656 0.709 -17.698 1.00 96.38 83 VAL A N 1
ATOM 616 C CA . VAL A 1 83 ? 4.533 1.508 -18.572 1.00 96.38 83 VAL A CA 1
ATOM 617 C C . VAL A 1 83 ? 5.990 1.021 -18.589 1.00 96.38 83 VAL A C 1
ATOM 619 O O . VAL A 1 83 ? 6.805 1.476 -19.390 1.00 96.38 83 VAL A O 1
ATOM 622 N N . GLY A 1 84 ? 6.332 0.061 -17.728 1.00 96.25 84 GLY A N 1
ATOM 623 C CA . GLY A 1 84 ? 7.705 -0.318 -17.427 1.00 96.25 84 GLY A CA 1
ATOM 624 C C . GLY A 1 84 ? 8.433 0.741 -16.592 1.00 96.25 84 GLY A C 1
ATOM 625 O O . GLY A 1 84 ? 7.938 1.837 -16.345 1.00 96.25 84 GLY A O 1
ATOM 626 N N . HIS A 1 85 ? 9.636 0.416 -16.130 1.00 96.62 85 HIS A N 1
ATOM 627 C CA . HIS A 1 85 ? 10.476 1.355 -15.386 1.00 96.62 85 HIS A CA 1
ATOM 628 C C . HIS A 1 85 ? 11.935 1.208 -15.791 1.00 96.62 85 HIS A C 1
ATOM 630 O O . HIS A 1 85 ? 12.463 0.094 -15.826 1.00 96.62 85 HIS A O 1
ATOM 636 N N . LEU A 1 86 ? 12.589 2.342 -16.031 1.00 95.62 86 LEU A N 1
ATOM 637 C CA . LEU A 1 86 ? 14.012 2.449 -16.327 1.00 95.62 86 LEU A CA 1
ATOM 638 C C . LEU A 1 86 ? 14.730 3.060 -15.127 1.00 95.62 86 LEU A C 1
ATOM 640 O O . LEU A 1 86 ? 14.475 4.200 -14.750 1.00 95.62 86 LEU A O 1
ATOM 644 N N . GLN A 1 87 ? 15.641 2.304 -14.521 1.00 95.19 87 GLN A N 1
ATOM 645 C CA . GLN A 1 87 ? 16.583 2.851 -13.552 1.00 95.19 87 GLN A CA 1
ATOM 646 C C . GLN A 1 87 ? 17.892 3.185 -14.274 1.00 95.19 87 GLN A C 1
ATOM 648 O O . GLN A 1 87 ? 18.643 2.285 -14.648 1.00 95.19 87 GLN A O 1
ATOM 653 N N . ILE A 1 88 ? 18.132 4.480 -14.471 1.00 95.50 88 ILE A N 1
ATOM 654 C CA . ILE A 1 88 ? 19.255 5.035 -15.234 1.00 95.50 88 ILE A CA 1
ATOM 655 C C . ILE A 1 88 ? 20.600 4.725 -14.562 1.00 95.50 88 ILE A C 1
ATOM 657 O O . ILE A 1 88 ? 20.726 4.785 -13.336 1.00 95.50 88 ILE A O 1
ATOM 661 N N . ILE A 1 89 ? 21.602 4.393 -15.378 1.00 95.06 89 ILE A N 1
ATOM 662 C CA . ILE A 1 89 ? 22.968 4.082 -14.957 1.00 95.06 89 ILE A CA 1
ATOM 663 C C . ILE A 1 89 ? 23.915 5.120 -15.563 1.00 95.06 89 ILE A C 1
ATOM 665 O O . ILE A 1 89 ? 24.160 5.132 -16.765 1.00 95.06 89 ILE A O 1
ATOM 669 N N . GLU A 1 90 ? 24.480 5.977 -14.717 1.00 93.88 90 GLU A N 1
ATOM 670 C CA . GLU A 1 90 ? 25.359 7.077 -15.154 1.00 93.88 90 GLU A CA 1
ATOM 671 C C . GLU A 1 90 ? 26.839 6.827 -14.840 1.00 93.88 90 GLU A C 1
ATOM 673 O O . GLU A 1 90 ? 27.716 7.526 -15.336 1.00 93.88 90 GLU A O 1
ATOM 678 N N . ARG A 1 91 ? 27.150 5.840 -13.988 1.00 92.88 91 ARG A N 1
ATOM 679 C CA . ARG A 1 91 ? 28.520 5.587 -13.515 1.00 92.88 91 ARG A CA 1
ATOM 680 C C . ARG A 1 91 ? 28.963 4.177 -13.896 1.00 92.88 91 ARG A C 1
ATOM 682 O O . ARG A 1 91 ? 28.236 3.233 -13.586 1.00 92.88 91 ARG A O 1
ATOM 689 N N . PRO A 1 92 ? 30.179 3.979 -14.446 1.00 90.38 92 PRO A N 1
ATOM 690 C CA . PRO A 1 92 ? 30.621 2.656 -14.897 1.00 90.38 92 PRO A CA 1
ATOM 691 C C . PRO A 1 92 ? 30.591 1.587 -13.798 1.00 90.38 92 PRO A C 1
ATOM 693 O O . PRO A 1 92 ? 30.231 0.441 -14.047 1.00 90.38 92 PRO A O 1
ATOM 696 N N . ARG A 1 93 ? 30.894 1.973 -12.549 1.00 89.62 93 ARG A N 1
ATOM 697 C CA . ARG A 1 93 ? 30.851 1.068 -11.385 1.00 89.62 93 ARG A CA 1
ATOM 698 C C . ARG A 1 93 ? 29.468 0.466 -11.114 1.00 89.62 93 ARG A C 1
ATOM 700 O O . ARG A 1 93 ? 29.381 -0.605 -10.525 1.00 89.62 93 ARG A O 1
ATOM 707 N N . ASP A 1 94 ? 28.403 1.141 -11.537 1.00 91.31 94 ASP A N 1
ATOM 708 C CA . ASP A 1 94 ? 27.032 0.705 -11.283 1.00 91.31 94 ASP A CA 1
ATOM 709 C C . ASP A 1 94 ? 26.561 -0.336 -12.322 1.00 91.31 94 ASP A C 1
ATOM 711 O O . ASP A 1 94 ? 25.610 -1.064 -12.049 1.00 91.31 94 ASP A O 1
ATOM 715 N N . LEU A 1 95 ? 27.251 -0.487 -13.466 1.00 87.12 95 LEU A N 1
ATOM 716 C CA . LEU A 1 95 ? 26.911 -1.473 -14.510 1.00 87.12 95 LEU A CA 1
ATOM 717 C C . LEU A 1 95 ? 27.048 -2.921 -14.018 1.00 87.12 95 LEU A C 1
ATOM 719 O O . LEU A 1 95 ? 26.185 -3.763 -14.281 1.00 87.12 95 LEU A O 1
ATOM 723 N N . VAL A 1 96 ? 28.114 -3.212 -13.265 1.00 87.56 96 VAL A N 1
ATOM 724 C CA . VAL A 1 96 ? 28.340 -4.547 -12.684 1.00 87.56 96 VAL A CA 1
ATOM 725 C C . VAL A 1 96 ? 27.247 -4.864 -11.663 1.00 87.56 96 VAL A C 1
ATOM 727 O O . VAL A 1 96 ? 26.660 -5.947 -11.689 1.00 87.56 96 VAL A O 1
ATOM 730 N N . GLY A 1 97 ? 26.914 -3.890 -10.808 1.00 90.44 97 GLY A N 1
ATOM 731 C CA . GLY A 1 97 ? 25.828 -4.013 -9.837 1.00 90.44 97 GLY A CA 1
ATOM 732 C C . GLY A 1 97 ? 24.466 -4.212 -10.505 1.00 90.44 97 GLY A C 1
ATOM 733 O O . GLY A 1 97 ? 23.697 -5.071 -10.076 1.00 90.44 97 GLY A O 1
ATOM 734 N N . ALA A 1 98 ? 24.185 -3.480 -11.586 1.00 92.00 98 ALA A N 1
ATOM 735 C CA . ALA A 1 98 ? 22.959 -3.626 -12.364 1.00 92.00 98 ALA A CA 1
ATOM 736 C C . ALA A 1 98 ? 22.846 -5.017 -13.002 1.00 92.00 98 ALA A C 1
ATOM 738 O O . ALA A 1 98 ? 21.783 -5.625 -12.934 1.00 92.00 98 ALA A O 1
ATOM 739 N N . SER A 1 99 ? 23.942 -5.556 -13.541 1.00 92.19 99 SER A N 1
ATOM 740 C CA . SER A 1 99 ? 23.967 -6.894 -14.149 1.00 92.19 99 SER A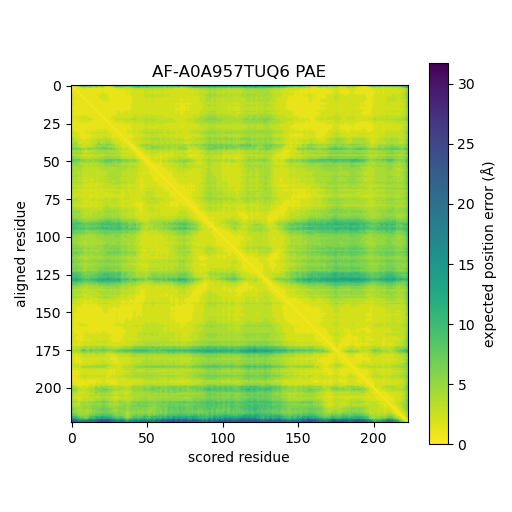 CA 1
ATOM 741 C C . SER A 1 99 ? 23.710 -7.998 -13.119 1.00 92.19 99 SER A C 1
ATOM 743 O O . SER A 1 99 ? 22.848 -8.852 -13.324 1.00 92.19 99 SER A O 1
ATOM 745 N N . ALA A 1 100 ? 24.388 -7.945 -11.966 1.00 92.94 100 ALA A N 1
ATOM 746 C CA . ALA A 1 100 ? 24.158 -8.887 -10.868 1.00 92.94 100 ALA A CA 1
ATOM 747 C C . ALA A 1 100 ? 22.717 -8.809 -10.336 1.00 92.94 100 ALA A C 1
ATOM 749 O O . ALA A 1 100 ? 22.085 -9.819 -10.006 1.00 92.94 100 ALA A O 1
ATOM 750 N N . ARG A 1 101 ? 22.173 -7.592 -10.279 1.00 93.38 101 ARG A N 1
ATOM 751 C CA . ARG A 1 101 ? 20.814 -7.335 -9.821 1.00 93.38 101 ARG A CA 1
ATOM 752 C C . ARG A 1 101 ? 19.756 -7.814 -10.815 1.00 93.38 101 ARG A C 1
ATOM 754 O O . ARG A 1 101 ? 18.818 -8.477 -10.382 1.00 93.38 101 ARG A O 1
ATOM 761 N N . ALA A 1 102 ? 19.944 -7.578 -12.115 1.00 94.56 102 ALA A N 1
ATOM 762 C CA . ALA A 1 102 ? 19.093 -8.120 -13.172 1.00 94.56 102 ALA A CA 1
ATOM 763 C C . ALA A 1 102 ? 19.050 -9.648 -13.106 1.00 94.56 102 ALA A C 1
ATOM 765 O O . ALA A 1 102 ? 17.968 -10.226 -13.057 1.00 94.56 102 ALA A O 1
ATOM 766 N N . TRP A 1 103 ? 20.218 -10.293 -13.007 1.00 94.50 103 TRP A N 1
ATOM 767 C CA . TRP A 1 103 ? 20.309 -11.745 -12.876 1.00 94.50 103 TRP A CA 1
ATOM 768 C C . TRP A 1 103 ? 19.531 -12.247 -11.654 1.00 94.50 103 TRP A C 1
ATOM 770 O O . TRP A 1 103 ? 18.690 -13.134 -11.776 1.00 94.50 103 TRP A O 1
ATOM 780 N N . THR A 1 104 ? 19.728 -11.626 -10.488 1.00 93.69 104 THR A N 1
ATOM 781 C CA . THR A 1 104 ? 19.029 -12.026 -9.256 1.00 93.69 104 THR A CA 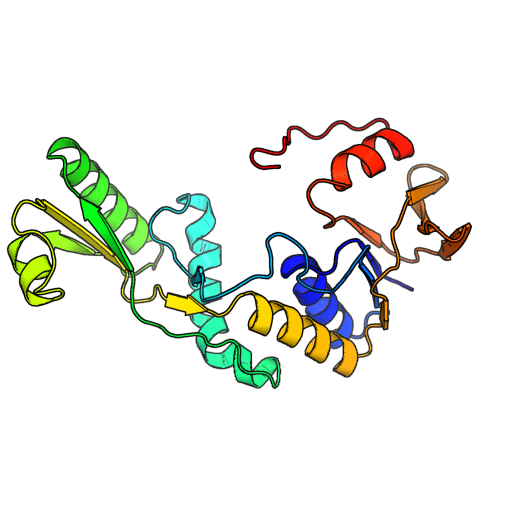1
ATOM 782 C C . THR A 1 104 ? 17.514 -11.819 -9.348 1.00 93.69 104 THR A C 1
ATOM 784 O O . THR A 1 104 ? 16.745 -12.651 -8.870 1.00 93.69 104 THR A O 1
ATOM 787 N N . GLN A 1 105 ? 17.067 -10.723 -9.968 1.00 94.94 105 GLN A N 1
ATOM 788 C CA . GLN A 1 105 ? 15.648 -10.452 -10.206 1.00 94.94 105 GLN A CA 1
ATOM 789 C C . GLN A 1 105 ? 15.024 -11.499 -11.136 1.00 94.94 105 GLN A C 1
ATOM 791 O O . GLN A 1 105 ? 13.953 -12.021 -10.823 1.00 94.94 105 GLN A O 1
ATOM 796 N N . GLN A 1 106 ? 15.723 -11.878 -12.211 1.00 94.62 106 GLN A N 1
ATOM 797 C CA . GLN A 1 106 ? 15.282 -12.933 -13.128 1.00 94.62 106 GLN A CA 1
ATOM 798 C C . GLN A 1 106 ? 15.138 -14.283 -12.415 1.00 94.62 106 GLN A C 1
ATOM 800 O O . GLN A 1 106 ? 14.121 -14.949 -12.595 1.00 94.62 106 GLN A O 1
ATOM 805 N N . GLN A 1 107 ? 16.087 -14.656 -11.543 1.00 94.44 107 GLN A N 1
ATOM 806 C CA . GLN A 1 107 ? 15.986 -15.889 -10.742 1.00 94.44 107 GLN A CA 1
ATOM 807 C C . GLN A 1 107 ? 14.758 -15.903 -9.816 1.00 94.44 107 GLN A C 1
ATOM 809 O O . GLN A 1 107 ? 14.277 -16.968 -9.439 1.00 94.44 107 GLN A O 1
ATOM 814 N N . GLN A 1 108 ? 14.226 -14.731 -9.460 1.00 92.69 108 GLN A N 1
ATOM 815 C CA . GLN A 1 108 ? 13.020 -14.585 -8.641 1.00 92.69 108 GLN A CA 1
ATOM 816 C C . GLN A 1 108 ? 11.744 -14.337 -9.467 1.00 92.69 108 GLN A C 1
ATOM 818 O O . GLN A 1 108 ? 10.704 -13.978 -8.910 1.00 92.69 108 GLN A O 1
ATOM 823 N N . GLY A 1 109 ? 11.800 -14.538 -10.788 1.00 92.12 109 GLY A N 1
ATOM 824 C CA . GLY A 1 109 ? 10.648 -14.401 -11.682 1.00 92.12 109 GLY A CA 1
ATOM 825 C C . GLY A 1 109 ? 10.273 -12.954 -12.010 1.00 92.12 109 GLY A C 1
ATOM 826 O O . GLY A 1 109 ? 9.174 -12.700 -12.497 1.00 92.12 109 GLY A O 1
ATOM 827 N N . ILE A 1 110 ? 11.165 -11.996 -11.753 1.00 95.88 110 ILE A N 1
ATOM 828 C CA . ILE A 1 110 ? 10.988 -10.601 -12.151 1.00 95.88 110 ILE A CA 1
ATOM 829 C C . ILE A 1 110 ? 11.735 -10.393 -13.467 1.00 95.88 110 ILE A C 1
ATOM 831 O O . ILE A 1 110 ? 12.965 -10.402 -13.504 1.00 95.88 110 ILE A O 1
ATOM 835 N N . ALA A 1 111 ? 10.989 -10.190 -14.554 1.00 94.12 111 ALA A N 1
ATOM 836 C CA . ALA A 1 111 ? 11.565 -9.857 -15.852 1.00 94.12 111 ALA A CA 1
ATOM 837 C C . ALA A 1 111 ? 12.329 -8.532 -15.727 1.00 94.12 111 ALA A C 1
ATOM 839 O O . ALA A 1 111 ? 11.732 -7.472 -15.563 1.00 94.12 111 ALA A O 1
ATOM 840 N N . THR A 1 112 ? 13.655 -8.586 -15.705 1.00 95.88 112 THR A N 1
ATOM 841 C CA . THR A 1 112 ? 14.523 -7.410 -15.588 1.00 95.88 112 THR A CA 1
ATOM 842 C C . THR A 1 112 ? 15.693 -7.580 -16.532 1.00 95.88 112 THR A C 1
ATOM 844 O O . THR A 1 112 ? 16.301 -8.644 -16.555 1.00 95.88 112 THR A O 1
ATOM 847 N N . GLN A 1 113 ? 16.027 -6.546 -17.293 1.00 95.44 113 GLN A N 1
ATOM 848 C CA . GLN A 1 113 ? 17.128 -6.561 -18.249 1.00 95.44 113 GLN A CA 1
ATOM 849 C C . GLN A 1 113 ? 18.011 -5.334 -18.069 1.00 95.44 113 GLN A C 1
ATOM 851 O O . GLN A 1 113 ? 17.537 -4.274 -17.664 1.00 95.44 113 GLN A O 1
ATOM 856 N N . VAL A 1 114 ? 19.294 -5.476 -18.376 1.00 96.69 114 VAL A N 1
ATOM 857 C CA . VAL A 1 114 ? 20.180 -4.324 -18.533 1.00 96.69 114 VAL A CA 1
ATOM 858 C C . VAL A 1 114 ? 20.107 -3.904 -19.994 1.00 96.69 114 VAL A C 1
ATOM 860 O O . VAL A 1 114 ? 20.343 -4.719 -20.881 1.00 96.69 114 VAL A O 1
ATOM 863 N N . LEU A 1 115 ? 19.743 -2.650 -20.228 1.00 96.44 115 LEU A N 1
ATOM 864 C CA . LEU A 1 115 ? 19.874 -1.982 -21.513 1.00 96.44 115 LEU A CA 1
ATOM 865 C C . LEU A 1 115 ? 21.215 -1.259 -21.534 1.00 96.44 115 LEU A C 1
ATOM 867 O O . LEU A 1 115 ? 21.546 -0.563 -20.570 1.00 96.44 115 LEU A O 1
ATOM 871 N N . ASP A 1 116 ? 21.969 -1.415 -22.616 1.00 95.19 116 ASP A N 1
ATOM 872 C CA . ASP A 1 116 ? 23.089 -0.524 -22.901 1.00 95.19 116 ASP A CA 1
ATOM 873 C C . ASP A 1 116 ? 22.581 0.843 -23.396 1.00 95.19 116 ASP A C 1
ATOM 875 O O . ASP A 1 116 ? 21.376 1.068 -23.542 1.00 95.19 116 ASP A O 1
ATOM 879 N N . SER A 1 117 ? 23.504 1.780 -23.607 1.00 94.75 117 SER A N 1
ATOM 880 C CA . SER A 1 117 ? 23.181 3.131 -24.077 1.00 94.75 117 SER A CA 1
ATOM 881 C C . SER A 1 117 ? 22.420 3.123 -25.412 1.00 94.75 117 SER A C 1
ATOM 883 O O . SER A 1 117 ? 21.421 3.823 -25.551 1.00 94.75 117 SER A O 1
ATOM 885 N N . ALA A 1 118 ? 22.817 2.272 -26.367 1.00 94.75 118 ALA A N 1
ATOM 886 C CA . ALA A 1 118 ? 22.182 2.207 -27.682 1.00 94.75 118 ALA A CA 1
ATOM 887 C C . ALA A 1 118 ? 20.721 1.731 -27.594 1.00 94.75 118 ALA A C 1
ATOM 889 O O . ALA A 1 118 ? 19.824 2.409 -28.095 1.00 94.75 118 ALA A O 1
ATOM 890 N N . ALA A 1 119 ? 20.467 0.618 -26.899 1.00 95.75 119 ALA A N 1
ATOM 891 C CA . ALA A 1 119 ? 19.119 0.086 -26.704 1.00 95.75 119 ALA A CA 1
ATOM 892 C C . ALA A 1 119 ? 18.242 1.012 -25.843 1.00 95.75 119 ALA A C 1
ATOM 894 O O . ALA A 1 119 ? 17.024 1.075 -26.022 1.00 95.75 119 ALA A O 1
ATOM 895 N N . LEU A 1 120 ? 18.846 1.744 -24.900 1.00 96.25 120 LEU A N 1
ATOM 896 C CA . LEU A 1 120 ? 18.149 2.763 -24.121 1.00 96.25 120 LEU A CA 1
ATOM 897 C C . LEU A 1 120 ? 17.706 3.941 -25.001 1.00 96.25 120 LEU A C 1
ATOM 899 O O . LEU A 1 120 ? 16.549 4.336 -24.906 1.00 96.25 120 LEU A O 1
ATOM 903 N N . CYS A 1 121 ? 18.579 4.468 -25.862 1.00 95.50 121 CYS A N 1
ATOM 904 C CA . CYS A 1 121 ? 18.250 5.563 -26.782 1.00 95.50 121 CYS A CA 1
ATOM 905 C C . CYS A 1 121 ? 17.227 5.152 -27.850 1.00 95.50 121 CYS A C 1
ATOM 907 O O . CYS A 1 121 ? 16.386 5.961 -28.227 1.00 95.50 121 CYS A O 1
ATOM 909 N N . GLU A 1 122 ? 17.255 3.901 -28.321 1.00 95.50 122 GLU A N 1
ATOM 910 C CA . GLU A 1 122 ? 16.215 3.378 -29.219 1.00 95.50 122 GLU A CA 1
ATOM 911 C C . GLU A 1 122 ? 14.839 3.383 -28.538 1.00 95.50 122 GLU A C 1
ATOM 913 O O . GLU A 1 122 ? 13.834 3.759 -29.143 1.00 95.50 122 GLU A O 1
ATOM 918 N N . ARG A 1 123 ? 14.795 2.994 -27.258 1.00 94.19 123 ARG A N 1
ATOM 919 C CA . ARG A 1 123 ? 13.560 2.945 -26.474 1.00 94.19 123 ARG A CA 1
ATOM 920 C C . ARG A 1 123 ? 13.054 4.330 -26.073 1.00 94.19 123 ARG A C 1
ATOM 922 O O . ARG A 1 123 ? 11.858 4.585 -26.164 1.00 94.19 123 ARG A O 1
ATOM 929 N N . GLU A 1 124 ? 13.945 5.184 -25.580 1.00 95.31 124 GLU A N 1
ATOM 930 C CA . GLU A 1 124 ? 13.644 6.520 -25.065 1.00 95.31 124 GLU A CA 1
ATOM 931 C C . GLU A 1 124 ? 14.507 7.563 -25.800 1.00 95.31 124 GLU A C 1
ATOM 933 O O . GLU A 1 124 ? 15.534 7.991 -25.269 1.00 95.31 124 GLU A O 1
ATOM 938 N N . PRO A 1 125 ? 14.103 8.021 -27.002 1.00 94.00 125 PRO A N 1
ATOM 939 C CA . PRO A 1 125 ? 14.941 8.868 -27.866 1.00 94.00 125 PRO A CA 1
ATOM 940 C C . PRO A 1 125 ? 15.344 10.227 -27.282 1.00 94.00 125 PRO A C 1
ATOM 942 O O . PRO A 1 125 ? 16.220 10.897 -27.820 1.00 94.00 125 PRO A O 1
ATOM 945 N N . TYR A 1 126 ? 14.692 10.656 -26.200 1.00 94.31 126 TYR A N 1
ATOM 946 C CA . TYR A 1 126 ? 14.965 11.924 -25.519 1.00 94.31 126 TYR A CA 1
ATOM 947 C C . TYR A 1 126 ? 15.887 11.781 -24.301 1.00 94.31 126 TYR A C 1
ATOM 949 O O . TYR A 1 126 ? 16.146 12.768 -23.608 1.00 94.31 126 TYR A O 1
ATOM 957 N N . VAL A 1 127 ? 16.365 10.570 -24.002 1.00 93.94 127 VAL A N 1
ATOM 958 C CA . VAL A 1 127 ? 17.365 10.350 -22.954 1.00 93.94 127 VAL A CA 1
ATOM 959 C C . VAL A 1 127 ? 18.710 10.956 -23.367 1.00 93.94 127 VAL A C 1
ATOM 961 O O . VAL A 1 127 ? 19.059 10.998 -24.543 1.00 93.94 127 VAL A O 1
ATOM 964 N N . ASN A 1 128 ? 19.480 11.445 -22.395 1.00 92.44 128 ASN A N 1
ATOM 965 C CA . ASN A 1 128 ? 20.820 11.957 -22.665 1.00 92.44 128 ASN A CA 1
ATOM 966 C C . ASN A 1 128 ? 21.736 10.809 -23.123 1.00 92.44 128 ASN A C 1
ATOM 968 O O . ASN A 1 128 ? 21.923 9.843 -22.384 1.00 92.44 128 ASN A O 1
ATOM 972 N N . GLU A 1 129 ? 22.349 10.947 -24.298 1.00 88.25 129 GLU A N 1
ATOM 973 C CA . GLU A 1 129 ? 23.282 9.971 -24.881 1.00 88.25 129 GLU A CA 1
ATOM 974 C C . GLU A 1 129 ? 24.508 9.671 -23.997 1.00 88.25 129 GLU A C 1
ATOM 976 O O . GLU A 1 129 ? 25.128 8.619 -24.130 1.00 88.25 129 GLU A O 1
ATOM 981 N N . ALA A 1 130 ? 24.838 10.554 -23.045 1.00 90.88 130 ALA A N 1
ATOM 982 C CA . ALA A 1 130 ? 25.904 10.336 -22.067 1.00 90.88 130 ALA A CA 1
ATOM 983 C C . ALA A 1 130 ? 25.563 9.268 -21.006 1.00 90.88 130 ALA A C 1
ATOM 985 O O . ALA A 1 130 ? 26.442 8.845 -20.249 1.00 90.88 130 ALA A O 1
ATOM 986 N N . VAL A 1 131 ? 24.301 8.839 -20.914 1.00 95.06 131 VAL A N 1
ATOM 987 C CA . VAL A 1 131 ? 23.878 7.750 -20.030 1.00 95.06 131 VAL A CA 1
ATOM 988 C C . VAL A 1 131 ? 24.468 6.426 -20.518 1.00 95.06 131 VAL A C 1
ATOM 990 O O . VAL A 1 131 ? 24.419 6.090 -21.700 1.00 95.06 131 VAL A O 1
ATOM 993 N N . LEU A 1 132 ? 24.997 5.634 -19.583 1.00 95.56 132 LEU A N 1
ATOM 994 C CA . LEU A 1 132 ? 25.704 4.388 -19.898 1.00 95.56 132 LEU A CA 1
ATOM 995 C C . LEU A 1 132 ? 24.755 3.213 -20.173 1.00 95.56 132 LEU A C 1
ATOM 997 O O . LEU A 1 132 ? 25.150 2.237 -20.808 1.00 95.56 132 LEU A O 1
ATOM 1001 N N . GLY A 1 133 ? 23.527 3.286 -19.662 1.00 95.75 133 GLY A N 1
ATOM 1002 C CA . GLY A 1 133 ? 22.499 2.265 -19.820 1.00 95.75 133 GLY A CA 1
ATOM 1003 C C . GLY A 1 133 ? 21.394 2.393 -18.773 1.00 95.75 133 GLY A C 1
ATOM 1004 O O . GLY A 1 133 ? 21.320 3.380 -18.036 1.00 95.75 133 GLY A O 1
ATOM 1005 N N . ALA A 1 134 ? 20.538 1.380 -18.675 1.00 96.69 134 ALA A N 1
ATOM 1006 C CA . ALA A 1 134 ? 19.474 1.331 -17.677 1.00 96.69 134 ALA A CA 1
ATOM 1007 C C . ALA A 1 134 ? 19.155 -0.097 -17.232 1.00 96.69 134 ALA A C 1
ATOM 1009 O O . ALA A 1 134 ? 19.195 -1.038 -18.018 1.00 96.69 134 ALA A O 1
ATOM 1010 N N . LEU A 1 135 ? 18.750 -0.254 -15.974 1.00 96.31 135 LEU A N 1
ATOM 1011 C CA . LEU A 1 135 ? 18.069 -1.459 -15.516 1.00 96.31 135 LEU A CA 1
ATOM 1012 C C . LEU A 1 135 ? 16.572 -1.318 -15.823 1.00 96.31 135 LEU A C 1
ATOM 1014 O O . LEU A 1 135 ? 15.873 -0.509 -15.208 1.00 96.31 135 LEU A O 1
ATOM 1018 N N . TYR A 1 136 ? 16.083 -2.085 -16.788 1.00 97.25 136 TYR A N 1
ATOM 1019 C CA . TYR A 1 136 ? 14.711 -2.030 -17.273 1.00 97.25 136 TYR A CA 1
ATOM 1020 C C . TYR A 1 136 ? 13.871 -3.183 -16.727 1.00 97.25 136 TYR A C 1
ATOM 1022 O O . TYR A 1 136 ? 14.248 -4.348 -16.848 1.00 97.25 136 TYR A O 1
ATOM 1030 N N . CYS A 1 137 ? 12.702 -2.860 -16.178 1.00 97.06 137 CYS A N 1
ATOM 1031 C CA . CYS A 1 137 ? 11.696 -3.843 -15.794 1.00 97.06 137 CYS A CA 1
ATOM 1032 C C . CYS A 1 137 ? 10.373 -3.544 -16.527 1.00 97.06 137 CYS A C 1
ATOM 1034 O O . CYS A 1 137 ? 9.723 -2.549 -16.201 1.00 97.06 137 CYS A O 1
ATOM 1036 N N . PRO A 1 138 ? 9.960 -4.361 -17.517 1.00 96.25 138 PRO A N 1
ATOM 1037 C CA . PRO A 1 138 ? 8.757 -4.112 -18.320 1.00 96.25 138 PRO A CA 1
ATOM 1038 C C . PRO A 1 138 ? 7.441 -4.251 -17.557 1.00 96.25 138 PRO A C 1
ATOM 1040 O O . PRO A 1 138 ? 6.452 -3.640 -17.942 1.00 96.25 138 PRO A O 1
ATOM 1043 N N . ASN A 1 139 ? 7.418 -5.048 -16.487 1.00 96.12 139 ASN A N 1
ATOM 1044 C CA . ASN A 1 139 ? 6.202 -5.266 -15.701 1.00 96.12 139 ASN A CA 1
ATOM 1045 C C . ASN A 1 139 ? 5.971 -4.197 -14.630 1.00 96.12 139 ASN A C 1
ATOM 1047 O O . ASN A 1 139 ? 4.890 -4.155 -14.040 1.00 96.12 139 ASN A O 1
ATOM 1051 N N . ASP A 1 140 ? 6.957 -3.328 -14.399 1.00 97.44 140 ASP A N 1
ATOM 1052 C CA . ASP A 1 140 ? 6.761 -2.149 -13.569 1.00 97.44 140 ASP A CA 1
ATOM 1053 C C . ASP A 1 140 ? 5.709 -1.223 -14.193 1.00 97.44 140 ASP A C 1
ATOM 1055 O O . ASP A 1 140 ? 5.450 -1.227 -15.397 1.00 97.44 140 ASP A O 1
ATOM 1059 N N . GLY A 1 141 ? 5.072 -0.426 -13.353 1.00 97.19 141 GLY A N 1
ATOM 1060 C CA . GLY A 1 141 ? 4.029 0.486 -13.774 1.00 97.19 141 GLY A CA 1
ATOM 1061 C C . GLY A 1 141 ? 3.855 1.636 -12.807 1.00 97.19 141 GLY A C 1
ATOM 1062 O O . GLY A 1 141 ? 4.678 1.874 -11.918 1.00 97.19 141 GLY A O 1
ATOM 1063 N N . ILE A 1 142 ? 2.751 2.341 -12.975 1.00 97.88 142 ILE A N 1
ATOM 1064 C CA . ILE A 1 142 ? 2.347 3.465 -12.140 1.00 97.88 142 ILE A CA 1
ATOM 1065 C C . ILE A 1 142 ? 0.860 3.346 -11.823 1.00 97.88 142 ILE A C 1
ATOM 1067 O O . ILE A 1 142 ? 0.119 2.778 -12.612 1.00 97.88 142 ILE A O 1
ATOM 1071 N N . ALA A 1 143 ? 0.420 3.877 -10.687 1.00 98.19 143 ALA A N 1
ATOM 1072 C CA . ALA A 1 143 ? -0.997 3.977 -10.335 1.00 98.19 143 ALA A CA 1
ATOM 1073 C C . ALA A 1 143 ? -1.280 5.288 -9.604 1.00 98.19 143 ALA A C 1
ATOM 1075 O O . ALA A 1 143 ? -0.395 5.817 -8.920 1.00 98.19 143 ALA A O 1
ATOM 1076 N N . ASP A 1 144 ? -2.501 5.806 -9.724 1.00 98.19 144 ASP A N 1
ATOM 1077 C CA . ASP A 1 144 ? -2.950 6.934 -8.913 1.00 98.19 144 ASP A CA 1
ATOM 1078 C C . ASP A 1 144 ? -3.192 6.438 -7.485 1.00 98.19 144 ASP A C 1
ATOM 1080 O O . ASP A 1 144 ? -4.088 5.638 -7.205 1.00 98.19 144 ASP A O 1
ATOM 1084 N N . HIS A 1 145 ? -2.337 6.872 -6.564 1.00 96.25 145 HIS A N 1
ATOM 1085 C CA . HIS A 1 145 ? -2.346 6.362 -5.199 1.00 96.25 145 HIS A CA 1
ATOM 1086 C C . HIS A 1 145 ? -3.529 6.890 -4.377 1.00 96.25 145 HIS A C 1
ATOM 1088 O O . HIS A 1 145 ? -4.025 6.165 -3.508 1.00 96.25 145 HIS A O 1
ATOM 1094 N N . THR A 1 146 ? -4.027 8.094 -4.683 1.00 98.06 146 THR A N 1
ATOM 1095 C CA . THR A 1 146 ? -5.239 8.634 -4.056 1.00 98.06 146 THR A CA 1
ATOM 1096 C C . THR A 1 146 ? -6.449 7.836 -4.520 1.00 98.06 146 THR A C 1
ATOM 1098 O O . THR A 1 146 ? -7.167 7.286 -3.683 1.00 98.06 146 THR A O 1
ATOM 1101 N N . ALA A 1 147 ? -6.631 7.698 -5.837 1.00 98.19 147 ALA A N 1
ATOM 1102 C CA . ALA A 1 147 ? -7.742 6.950 -6.422 1.00 98.19 147 ALA A CA 1
ATOM 1103 C C . ALA A 1 147 ? -7.731 5.487 -5.963 1.00 98.19 147 ALA A C 1
ATOM 1105 O O . ALA A 1 147 ? -8.749 4.970 -5.513 1.00 98.19 147 ALA A O 1
ATOM 1106 N N . THR A 1 148 ? -6.558 4.846 -5.943 1.00 98.38 148 THR A N 1
ATOM 1107 C CA . THR A 1 148 ? -6.413 3.477 -5.426 1.00 98.38 148 THR A CA 1
ATOM 1108 C C . THR A 1 148 ? -6.845 3.375 -3.959 1.00 98.38 148 THR A C 1
ATOM 1110 O O . THR A 1 148 ? -7.602 2.476 -3.594 1.00 98.38 148 THR A O 1
ATOM 1113 N N . THR A 1 149 ? -6.394 4.293 -3.096 1.00 98.50 149 THR A N 1
ATOM 1114 C CA . THR A 1 149 ? -6.737 4.268 -1.662 1.00 98.50 149 THR A CA 1
ATOM 1115 C C . THR A 1 149 ? -8.237 4.460 -1.435 1.00 98.50 149 THR A C 1
ATOM 1117 O O . THR A 1 149 ? -8.831 3.757 -0.612 1.00 98.50 149 THR A O 1
ATOM 1120 N N . LEU A 1 150 ? -8.860 5.384 -2.171 1.00 98.56 150 LEU A N 1
ATOM 1121 C CA . LEU A 1 150 ? -10.302 5.629 -2.102 1.00 98.56 150 LEU A CA 1
ATOM 1122 C C . LEU A 1 150 ? -11.109 4.468 -2.700 1.00 98.56 150 LEU A C 1
ATOM 1124 O O . LEU A 1 150 ? -12.144 4.104 -2.143 1.00 98.56 150 LEU A O 1
ATOM 1128 N N . GLY A 1 151 ? -10.606 3.827 -3.757 1.00 98.62 151 GLY A N 1
ATOM 1129 C CA . GLY A 1 151 ? -11.170 2.605 -4.325 1.00 98.62 151 GLY A CA 1
ATOM 1130 C C . GLY A 1 151 ? -11.218 1.465 -3.308 1.00 98.62 151 GLY A C 1
ATOM 1131 O O . GLY A 1 151 ? -12.275 0.865 -3.109 1.00 98.62 151 GLY A O 1
ATOM 1132 N N . TYR A 1 152 ? -10.121 1.230 -2.577 1.00 98.81 152 TYR A N 1
ATOM 1133 C CA . TYR A 1 152 ? -10.103 0.269 -1.468 1.00 98.81 152 TYR A CA 1
ATOM 1134 C C . TYR A 1 152 ? -11.103 0.629 -0.366 1.00 98.81 152 TYR A C 1
ATOM 1136 O O . TYR A 1 152 ? -11.811 -0.248 0.125 1.00 98.81 152 TYR A O 1
ATOM 1144 N N . ALA A 1 153 ? -11.195 1.905 0.022 1.00 98.81 153 ALA A N 1
ATOM 1145 C CA . ALA A 1 153 ? -12.145 2.340 1.045 1.00 98.81 153 ALA A CA 1
ATOM 1146 C C . ALA A 1 153 ? -13.601 2.087 0.618 1.00 98.81 153 ALA A C 1
ATOM 1148 O O . ALA A 1 153 ? -14.379 1.508 1.377 1.00 98.81 153 ALA A O 1
ATOM 1149 N N . ALA A 1 154 ? -13.951 2.454 -0.618 1.00 98.75 154 ALA A N 1
ATOM 1150 C CA . ALA A 1 154 ? -15.277 2.223 -1.176 1.00 98.75 154 ALA A CA 1
ATOM 1151 C C . ALA A 1 154 ? -15.593 0.722 -1.270 1.00 98.75 154 ALA A C 1
ATOM 1153 O O . ALA A 1 154 ? -16.689 0.292 -0.907 1.00 98.75 154 ALA A O 1
ATOM 1154 N N . ALA A 1 155 ? -14.629 -0.095 -1.704 1.00 98.81 155 ALA A N 1
ATOM 1155 C CA . ALA A 1 155 ? -14.782 -1.544 -1.759 1.00 98.81 155 ALA A CA 1
ATOM 1156 C C . ALA A 1 155 ? -14.965 -2.163 -0.366 1.00 98.81 155 ALA A C 1
ATOM 1158 O O . ALA A 1 155 ? -15.822 -3.030 -0.190 1.00 98.81 155 ALA A O 1
ATOM 1159 N N . ALA A 1 156 ? -14.231 -1.683 0.641 1.00 98.81 156 ALA A N 1
ATOM 1160 C CA . ALA A 1 156 ? -14.403 -2.104 2.027 1.00 98.81 156 ALA A CA 1
ATOM 1161 C C . ALA A 1 156 ? -15.808 -1.776 2.555 1.00 98.81 156 ALA A C 1
ATOM 1163 O O . ALA A 1 156 ? -16.445 -2.637 3.160 1.00 98.81 156 ALA A O 1
ATOM 1164 N N . GLN A 1 157 ? -16.321 -0.570 2.288 1.00 98.69 157 GLN A N 1
ATOM 1165 C CA . GLN A 1 157 ? -17.677 -0.177 2.687 1.00 98.69 157 GLN A CA 1
ATOM 1166 C C . GLN A 1 157 ? -18.747 -1.034 2.008 1.00 98.69 157 GLN A C 1
ATOM 1168 O O . GLN A 1 157 ? -19.662 -1.506 2.682 1.00 98.69 157 GLN A O 1
ATOM 1173 N N . ARG A 1 158 ? -18.614 -1.307 0.701 1.00 98.62 158 ARG A N 1
ATOM 1174 C CA . ARG A 1 158 ? -19.521 -2.229 -0.011 1.00 98.62 158 ARG A CA 1
ATOM 1175 C C . ARG A 1 158 ? -19.479 -3.647 0.562 1.00 98.62 158 ARG A C 1
ATOM 1177 O O . ARG A 1 158 ? -20.499 -4.325 0.561 1.00 98.62 158 ARG A O 1
ATOM 1184 N N . ALA A 1 159 ? -18.330 -4.075 1.084 1.00 98.50 159 ALA A N 1
ATOM 1185 C CA . ALA A 1 159 ? -18.167 -5.350 1.781 1.00 98.50 159 ALA A CA 1
ATOM 1186 C C . ALA A 1 159 ? -18.631 -5.324 3.256 1.00 98.50 159 ALA A C 1
ATOM 1188 O O . ALA A 1 159 ? -18.519 -6.336 3.944 1.00 98.50 159 ALA A O 1
ATOM 1189 N N . GLY A 1 160 ? -19.154 -4.197 3.755 1.00 98.56 160 GLY A N 1
ATOM 1190 C CA . GLY A 1 160 ? -19.727 -4.067 5.098 1.00 98.56 160 GLY A CA 1
ATOM 1191 C C . GLY A 1 160 ? -18.800 -3.473 6.163 1.00 98.56 160 GLY A C 1
ATOM 1192 O O . GLY A 1 160 ? -19.193 -3.403 7.330 1.00 98.56 160 GLY A O 1
ATOM 1193 N N . ALA A 1 161 ? -17.593 -3.020 5.807 1.00 98.81 161 ALA A N 1
ATOM 1194 C CA . ALA A 1 161 ? -16.743 -2.284 6.740 1.00 98.81 161 ALA A CA 1
ATOM 1195 C C . ALA A 1 161 ? -17.370 -0.930 7.101 1.00 98.81 161 ALA A C 1
ATOM 1197 O O . ALA A 1 161 ? -17.864 -0.202 6.238 1.00 98.81 161 ALA A O 1
ATOM 1198 N N . GLN A 1 162 ? -17.273 -0.544 8.370 1.00 98.81 162 GLN A N 1
ATOM 1199 C CA . GLN A 1 162 ? -17.558 0.825 8.785 1.00 98.81 162 GLN A CA 1
ATOM 1200 C C . GLN A 1 162 ? -16.278 1.653 8.677 1.00 98.81 162 GLN A C 1
ATOM 1202 O O . GLN A 1 162 ? -15.215 1.226 9.123 1.00 98.81 162 GLN A O 1
ATOM 1207 N N . ILE A 1 163 ? -16.368 2.842 8.090 1.00 98.81 163 ILE A N 1
ATOM 1208 C CA . ILE A 1 163 ? -15.234 3.759 7.951 1.00 98.81 163 ILE A CA 1
ATOM 1209 C C . ILE A 1 163 ? -15.648 5.109 8.517 1.00 98.81 163 ILE A C 1
ATOM 1211 O O . ILE A 1 163 ? -16.668 5.664 8.113 1.00 98.81 163 ILE A O 1
ATOM 1215 N N . ARG A 1 164 ? -14.859 5.619 9.463 1.00 98.62 164 ARG A N 1
ATOM 1216 C CA . ARG A 1 164 ? -15.100 6.889 10.147 1.00 98.62 164 ARG A CA 1
ATOM 1217 C C . ARG A 1 164 ? -13.892 7.813 9.957 1.00 98.62 164 ARG A C 1
ATOM 1219 O O . ARG A 1 164 ? -12.910 7.669 10.692 1.00 98.62 164 ARG A O 1
ATOM 1226 N N . PRO A 1 165 ? -13.931 8.722 8.966 1.00 98.31 165 PRO A N 1
ATOM 1227 C CA . PRO A 1 165 ? -12.972 9.820 8.892 1.00 98.31 165 PRO A CA 1
ATOM 1228 C C . PRO A 1 165 ? -13.166 10.786 10.071 1.00 98.31 165 PRO A C 1
ATOM 1230 O O . PRO A 1 165 ? -14.121 10.657 10.843 1.00 98.31 165 PRO A O 1
ATOM 1233 N N . GLU A 1 166 ? -12.231 11.722 10.235 1.00 98.00 166 GLU A N 1
ATOM 1234 C CA . GLU A 1 166 ? -12.226 12.744 11.298 1.00 98.00 166 GLU A CA 1
ATOM 1235 C C . GLU A 1 166 ? -12.373 12.175 12.726 1.00 98.00 166 GLU A C 1
ATOM 1237 O O . GLU A 1 166 ? -12.793 12.846 13.666 1.00 98.00 166 GLU A O 1
ATOM 1242 N N . THR A 1 167 ? -12.001 10.909 12.915 1.00 98.19 167 THR A N 1
ATOM 1243 C CA . THR A 1 167 ? -12.104 10.163 14.167 1.00 98.19 167 THR A CA 1
ATOM 1244 C C . THR A 1 167 ? -10.710 9.767 14.638 1.00 98.19 167 THR A C 1
ATOM 1246 O O . THR A 1 167 ? -10.242 8.640 14.462 1.00 98.19 167 THR A O 1
ATOM 1249 N N . ARG A 1 168 ? -10.013 10.723 15.256 1.00 97.69 168 ARG A N 1
ATOM 1250 C CA . ARG A 1 168 ? -8.673 10.498 15.811 1.00 97.69 168 ARG A CA 1
ATOM 1251 C C . ARG A 1 168 ? -8.738 9.585 17.031 1.00 97.69 168 ARG A C 1
ATOM 1253 O O . ARG A 1 168 ? -9.412 9.917 18.001 1.00 97.69 168 ARG A O 1
ATOM 1260 N N . VAL A 1 169 ? -7.975 8.494 17.014 1.00 97.94 169 VAL A N 1
ATOM 1261 C CA . VAL A 1 169 ? -7.699 7.676 18.204 1.00 97.94 169 VAL A CA 1
ATOM 1262 C C . VAL A 1 169 ? -6.600 8.339 19.029 1.00 97.94 169 VAL A C 1
ATOM 1264 O O . VAL A 1 169 ? -5.564 8.720 18.487 1.00 97.94 169 VAL A O 1
ATOM 1267 N N . THR A 1 170 ? -6.832 8.485 20.330 1.00 96.38 170 THR A N 1
ATOM 1268 C CA . THR A 1 170 ? -5.927 9.169 21.267 1.00 96.38 170 THR A CA 1
ATOM 1269 C C . THR A 1 170 ? -5.363 8.238 22.333 1.00 96.38 170 THR A C 1
ATOM 1271 O O . THR A 1 170 ? -4.282 8.508 22.848 1.00 96.38 170 THR A O 1
ATOM 1274 N N . ALA A 1 171 ? -6.046 7.132 22.640 1.00 96.06 171 ALA A N 1
ATOM 1275 C CA . ALA A 1 171 ? -5.570 6.152 23.610 1.00 96.06 171 ALA A CA 1
ATOM 1276 C C . ALA A 1 171 ? -6.024 4.726 23.272 1.00 96.06 171 ALA A C 1
ATOM 1278 O O . ALA A 1 171 ? -7.016 4.509 22.569 1.00 96.06 171 ALA A O 1
ATOM 1279 N N . ILE A 1 172 ? -5.292 3.752 23.811 1.00 97.44 172 ILE A N 1
ATOM 1280 C CA . ILE A 1 172 ? -5.587 2.322 23.713 1.00 97.44 172 ILE A CA 1
ATOM 1281 C C . ILE A 1 172 ? -5.769 1.793 25.134 1.00 97.44 172 ILE A C 1
ATOM 1283 O O . ILE A 1 172 ? -4.906 1.976 25.989 1.00 97.44 172 ILE A O 1
ATOM 1287 N N . GLU A 1 173 ? -6.892 1.130 25.384 1.00 96.06 173 GLU A N 1
ATOM 1288 C CA . GLU A 1 173 ? -7.159 0.449 26.645 1.00 96.06 173 GLU A CA 1
ATOM 1289 C C . GLU A 1 173 ? -6.724 -1.011 26.561 1.00 96.06 173 GLU A C 1
ATOM 1291 O O . GLU A 1 173 ? -6.979 -1.707 25.571 1.00 96.06 173 GLU A O 1
ATOM 1296 N N . GLN A 1 174 ? -6.135 -1.500 27.648 1.00 93.75 174 GLN A N 1
ATOM 1297 C CA . GLN A 1 174 ? -5.726 -2.889 27.773 1.00 93.75 174 GLN A CA 1
ATOM 1298 C C . GLN A 1 174 ? -6.072 -3.466 29.141 1.00 93.75 174 GLN A C 1
ATOM 1300 O O . GLN A 1 174 ? -6.111 -2.766 30.152 1.00 93.75 174 GLN A O 1
ATOM 1305 N N . LYS A 1 175 ? -6.298 -4.778 29.177 1.00 93.12 175 LYS A N 1
ATOM 1306 C CA . LYS A 1 175 ? -6.500 -5.548 30.404 1.00 93.12 175 LYS A CA 1
ATOM 1307 C C . LYS A 1 175 ? -5.761 -6.873 30.281 1.00 93.12 175 LYS A C 1
ATOM 1309 O O . LYS A 1 175 ? -5.978 -7.600 29.316 1.00 93.12 175 LYS A O 1
ATOM 1314 N N . ALA A 1 176 ? -4.905 -7.176 31.259 1.00 89.81 176 ALA A N 1
ATOM 1315 C CA . ALA A 1 176 ? -4.112 -8.410 31.303 1.00 89.81 176 ALA A CA 1
ATOM 1316 C C . ALA A 1 176 ? -3.339 -8.690 29.992 1.00 89.81 176 ALA A C 1
ATOM 1318 O O . ALA A 1 176 ? -3.396 -9.790 29.452 1.00 89.81 176 ALA A O 1
ATOM 1319 N N . GLY A 1 177 ? -2.668 -7.668 29.445 1.00 85.81 177 GLY A N 1
ATOM 1320 C CA . GLY A 1 177 ? -1.866 -7.785 28.218 1.00 85.81 177 GLY A CA 1
ATOM 1321 C C . GLY A 1 177 ? -2.664 -7.860 26.910 1.00 85.81 177 GLY A C 1
ATOM 1322 O O . GLY A 1 177 ? -2.068 -8.007 25.847 1.00 85.81 177 GLY A O 1
ATOM 1323 N N . ARG A 1 178 ? -3.999 -7.745 26.955 1.00 92.25 178 ARG A N 1
ATOM 1324 C CA . ARG A 1 178 ? -4.865 -7.728 25.767 1.00 92.25 178 ARG A CA 1
ATOM 1325 C C . ARG A 1 178 ? -5.493 -6.356 25.566 1.00 92.25 178 ARG A C 1
ATOM 1327 O O . ARG A 1 178 ? -6.062 -5.804 26.507 1.00 92.25 178 ARG A O 1
ATOM 1334 N N . VAL A 1 179 ? -5.471 -5.852 24.334 1.00 96.75 179 VAL A N 1
ATOM 1335 C CA . VAL A 1 179 ? -6.236 -4.657 23.943 1.00 96.75 179 VAL A CA 1
ATOM 1336 C C . VAL A 1 179 ? -7.733 -4.932 24.070 1.00 96.75 179 VAL A C 1
ATOM 1338 O O . VAL A 1 179 ? -8.226 -5.952 23.586 1.00 96.75 179 VAL A O 1
ATOM 1341 N N . THR A 1 180 ? -8.461 -4.025 24.717 1.00 97.31 180 THR A N 1
ATOM 1342 C CA . THR A 1 180 ? -9.905 -4.159 24.970 1.00 97.31 180 THR A CA 1
ATOM 1343 C C . THR A 1 180 ? -10.732 -3.053 24.334 1.00 97.31 180 THR A C 1
ATOM 1345 O O . THR A 1 180 ? -11.898 -3.285 24.007 1.00 97.31 180 THR A O 1
ATOM 1348 N N . ALA A 1 181 ? -10.167 -1.862 24.151 1.00 97.94 181 ALA A N 1
ATOM 1349 C CA . ALA A 1 181 ? -10.839 -0.740 23.510 1.00 97.94 181 ALA A CA 1
ATOM 1350 C C . ALA A 1 181 ? -9.839 0.302 23.001 1.00 97.94 181 ALA A C 1
ATOM 1352 O O . ALA A 1 181 ? -8.661 0.284 23.351 1.00 97.94 181 ALA A O 1
ATOM 1353 N N . VAL A 1 182 ? -10.340 1.229 22.194 1.00 98.06 182 VAL A N 1
ATOM 1354 C CA . VAL A 1 182 ? -9.671 2.492 21.876 1.00 98.06 182 VAL A CA 1
ATOM 1355 C C . VAL A 1 182 ? -10.545 3.657 22.322 1.00 98.06 182 VAL A C 1
ATOM 1357 O O . VAL A 1 182 ? -11.771 3.524 22.384 1.00 98.06 182 VAL A O 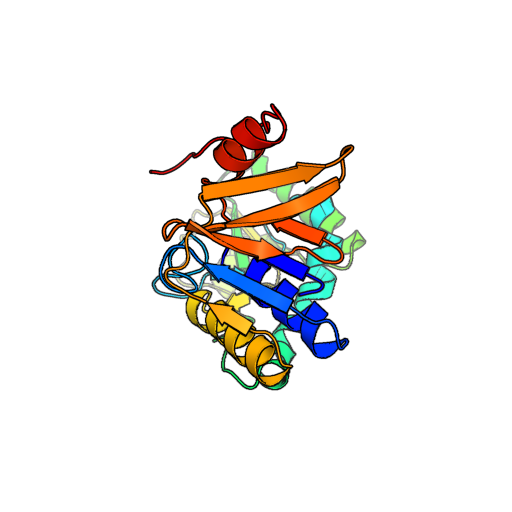1
ATOM 1360 N N . GLN A 1 183 ? -9.914 4.789 22.613 1.00 97.81 183 GLN A N 1
ATOM 1361 C CA . GLN A 1 183 ? -10.596 6.052 22.885 1.00 97.81 183 GLN A CA 1
ATOM 1362 C C . GLN A 1 183 ? -10.326 7.040 21.756 1.00 97.81 183 GLN A C 1
ATOM 1364 O O . GLN A 1 183 ? -9.201 7.131 21.252 1.00 97.81 183 GLN A O 1
ATOM 1369 N N . THR A 1 184 ? -11.363 7.764 21.348 1.00 97.94 184 THR A N 1
ATOM 1370 C CA . THR A 1 184 ? -11.261 8.813 20.333 1.00 97.94 184 THR A CA 1
ATOM 1371 C C . THR A 1 184 ? -11.036 10.187 20.972 1.00 97.94 184 THR A C 1
ATOM 1373 O O . THR A 1 184 ? -11.219 10.380 22.174 1.00 97.94 184 THR A O 1
ATOM 1376 N N . ALA A 1 185 ? -10.690 11.183 20.156 1.00 96.62 185 ALA A N 1
ATOM 1377 C CA . ALA A 1 185 ? -10.542 12.571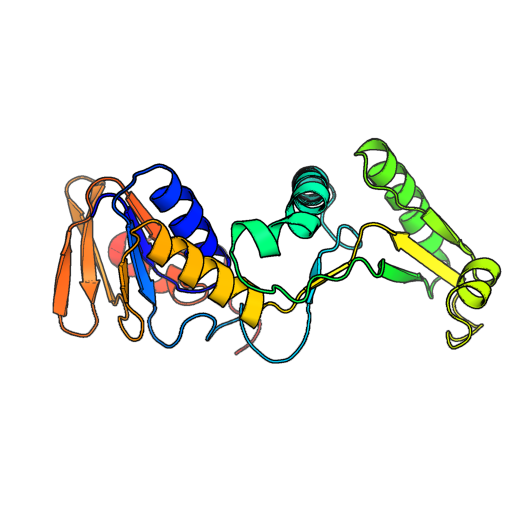 20.591 1.00 96.62 185 ALA A CA 1
ATOM 1378 C C . ALA A 1 185 ? -11.837 13.184 21.163 1.00 96.62 185 ALA A C 1
ATOM 1380 O O . ALA A 1 185 ? -11.764 14.149 21.917 1.00 96.62 185 ALA A O 1
ATOM 1381 N N . THR A 1 186 ? -13.007 12.617 20.850 1.00 96.75 186 THR A N 1
ATOM 1382 C CA . THR A 1 186 ? -14.307 13.014 21.421 1.00 96.75 186 THR A CA 1
ATOM 1383 C C . THR A 1 186 ? -14.668 12.234 22.691 1.00 96.75 186 THR A C 1
ATOM 1385 O O . THR A 1 186 ? -15.812 12.283 23.134 1.00 96.75 186 THR A O 1
ATOM 1388 N N . ALA A 1 187 ? -13.706 11.509 23.274 1.00 95.12 187 ALA A N 1
ATOM 1389 C CA . ALA A 1 187 ? -13.877 10.623 24.427 1.00 95.12 187 ALA A CA 1
ATOM 1390 C C . ALA A 1 187 ? -14.853 9.450 24.197 1.00 95.12 187 ALA A C 1
ATOM 1392 O O . ALA A 1 187 ? -15.301 8.809 25.149 1.00 95.12 187 ALA A O 1
ATOM 1393 N N . GLU A 1 188 ? -15.161 9.118 22.9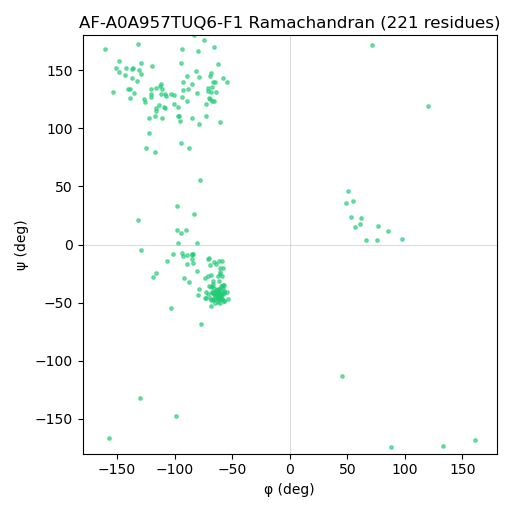40 1.00 98.12 188 GLU A N 1
ATOM 1394 C CA . GLU A 1 188 ? -15.903 7.901 22.624 1.00 98.12 188 GLU A CA 1
ATOM 1395 C C . GLU A 1 188 ? -15.017 6.678 22.863 1.00 98.12 188 GLU A C 1
ATOM 1397 O O . GLU A 1 188 ? -13.880 6.602 22.390 1.00 98.12 188 GLU A O 1
ATOM 1402 N N . ARG A 1 189 ? -15.572 5.689 23.563 1.00 97.75 189 ARG A N 1
ATOM 1403 C CA . ARG A 1 189 ? -14.922 4.409 23.819 1.00 97.75 189 ARG A CA 1
ATOM 1404 C C . ARG A 1 189 ? -15.446 3.339 22.868 1.00 97.75 189 ARG A C 1
ATOM 1406 O O . ARG A 1 189 ? -16.624 2.990 22.910 1.00 97.75 189 ARG A O 1
ATOM 1413 N N . ILE A 1 190 ? -14.553 2.742 22.083 1.00 98.38 190 ILE A N 1
ATOM 1414 C CA . ILE A 1 190 ? -14.899 1.721 21.087 1.00 98.38 190 ILE A CA 1
ATOM 1415 C C . ILE A 1 190 ? -14.247 0.393 21.469 1.00 98.38 190 ILE A C 1
ATOM 1417 O O . ILE A 1 190 ? -13.023 0.273 21.498 1.00 98.38 190 ILE A O 1
ATOM 1421 N N . ALA A 1 191 ? -15.066 -0.624 21.745 1.00 98.19 191 ALA A N 1
ATOM 1422 C CA . ALA A 1 191 ? -14.587 -1.946 22.141 1.00 98.19 191 ALA A CA 1
ATOM 1423 C C . ALA A 1 191 ? -13.931 -2.712 20.976 1.00 98.19 191 ALA A C 1
ATOM 1425 O O . ALA A 1 191 ? -14.491 -2.816 19.878 1.00 98.19 191 ALA A O 1
ATOM 1426 N N . VAL A 1 192 ? -12.773 -3.311 21.263 1.00 98.31 192 VAL A N 1
ATOM 1427 C CA . VAL A 1 192 ? -12.004 -4.171 20.356 1.00 98.31 192 VAL A CA 1
ATOM 1428 C C . VAL A 1 192 ? -12.331 -5.632 20.668 1.00 98.31 192 VAL A C 1
ATOM 1430 O O . VAL A 1 192 ? -12.088 -6.111 21.776 1.00 98.31 192 VAL A O 1
ATOM 1433 N N . GLY A 1 193 ? -12.891 -6.349 19.691 1.00 97.25 193 GLY A N 1
ATOM 1434 C CA . GLY A 1 193 ? -13.254 -7.759 19.838 1.00 97.25 193 GLY A CA 1
ATOM 1435 C C . GLY A 1 193 ? -12.04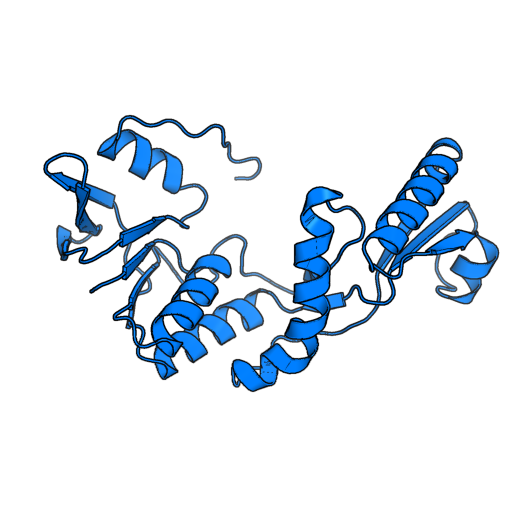1 -8.684 19.753 1.00 97.25 193 GLY A C 1
ATOM 1436 O O . GLY A 1 193 ? -11.652 -9.300 20.750 1.00 97.25 193 GLY A O 1
ATOM 1437 N N . LYS A 1 194 ? -11.447 -8.765 18.557 1.00 96.75 194 LYS A N 1
ATOM 1438 C CA . LYS A 1 194 ? -10.345 -9.674 18.215 1.00 96.75 194 LYS A CA 1
ATOM 1439 C C . LYS A 1 194 ? -8.998 -8.962 18.171 1.00 96.75 194 LYS A C 1
ATOM 1441 O O . LYS A 1 194 ? -8.084 -9.394 18.866 1.00 96.75 194 LYS A O 1
ATOM 1446 N N . ALA A 1 195 ? -8.865 -7.894 17.382 1.00 97.56 195 ALA A N 1
ATOM 1447 C CA . ALA A 1 195 ? -7.576 -7.224 17.200 1.00 97.56 195 ALA A CA 1
ATOM 1448 C C . ALA A 1 195 ? -7.691 -5.727 16.883 1.00 97.56 195 ALA A C 1
ATOM 1450 O O . ALA A 1 195 ? -8.655 -5.264 16.270 1.00 97.56 195 ALA A O 1
ATOM 1451 N N . LEU A 1 196 ? -6.650 -4.996 17.282 1.00 97.81 196 LEU A N 1
ATOM 1452 C CA . LEU A 1 196 ? -6.390 -3.611 16.910 1.00 97.81 196 LEU A CA 1
ATOM 1453 C C . LEU A 1 196 ? -5.205 -3.580 15.938 1.00 97.81 196 LEU A C 1
ATOM 1455 O O . LEU A 1 196 ? -4.161 -4.160 16.230 1.00 97.81 196 LEU A O 1
ATOM 1459 N N . ILE A 1 197 ? -5.362 -2.903 14.804 1.00 98.12 197 ILE A N 1
ATOM 1460 C CA . ILE A 1 197 ? -4.345 -2.779 13.756 1.00 98.12 197 ILE A CA 1
ATOM 1461 C C . ILE A 1 197 ? -3.954 -1.301 13.644 1.00 98.12 197 ILE A C 1
ATOM 1463 O O . ILE A 1 197 ? -4.778 -0.461 13.284 1.00 98.12 197 ILE A O 1
ATOM 1467 N N . LEU A 1 198 ? -2.702 -0.975 13.971 1.00 96.94 198 LEU A N 1
ATOM 1468 C CA . LEU A 1 198 ? -2.190 0.399 13.991 1.00 96.94 198 LEU A CA 1
ATOM 1469 C C . LEU A 1 198 ? -1.446 0.728 12.691 1.00 96.94 198 LEU A C 1
ATOM 1471 O O . LEU A 1 198 ? -0.365 0.205 12.443 1.00 96.94 198 LEU A O 1
ATOM 1475 N N . LEU A 1 199 ? -2.022 1.610 11.873 1.00 96.44 199 LEU A N 1
ATOM 1476 C CA . LEU A 1 199 ? -1.526 2.018 10.549 1.00 96.44 199 LEU A CA 1
ATOM 1477 C C . LEU A 1 199 ? -1.519 3.548 10.371 1.00 96.44 199 LEU A C 1
ATOM 1479 O O . LEU A 1 199 ? -1.469 4.054 9.252 1.00 96.44 199 LEU A O 1
ATOM 1483 N N . ALA A 1 200 ? -1.524 4.302 11.474 1.00 91.25 200 ALA A N 1
ATOM 1484 C CA . ALA A 1 200 ? -1.556 5.768 11.495 1.00 91.25 200 ALA A CA 1
ATOM 1485 C C . ALA A 1 200 ? -0.171 6.426 11.322 1.00 91.25 200 ALA A C 1
ATOM 1487 O O . ALA A 1 200 ? 0.062 7.536 11.800 1.00 91.25 200 ALA A O 1
ATOM 1488 N N . ASN A 1 201 ? 0.759 5.728 10.661 1.00 89.75 201 ASN A N 1
ATOM 1489 C CA . ASN A 1 201 ? 2.109 6.191 10.339 1.00 89.75 201 ASN A CA 1
ATOM 1490 C C . ASN A 1 201 ? 2.820 6.869 11.536 1.00 89.75 201 ASN A C 1
ATOM 1492 O O . ASN A 1 201 ? 3.084 6.208 12.541 1.00 89.75 201 ASN A O 1
ATOM 1496 N N . SER A 1 202 ? 3.081 8.179 11.472 1.00 87.38 202 SER A N 1
ATOM 1497 C CA . SER A 1 202 ? 3.811 8.938 12.496 1.00 87.38 202 SER A CA 1
ATOM 1498 C C . SER A 1 202 ? 3.116 9.011 13.860 1.00 87.38 202 SER A C 1
ATOM 1500 O O . SER A 1 202 ? 3.781 9.295 14.852 1.00 87.38 202 SER A O 1
ATOM 1502 N N . ALA A 1 203 ? 1.814 8.719 13.948 1.00 87.69 203 ALA A N 1
ATOM 1503 C CA . ALA A 1 203 ? 1.085 8.675 15.218 1.00 87.69 203 ALA A CA 1
ATOM 1504 C C . ALA A 1 203 ? 1.202 7.321 15.948 1.00 87.69 203 ALA A C 1
ATOM 1506 O O . ALA A 1 203 ? 0.837 7.214 17.121 1.00 87.69 203 ALA A O 1
ATOM 1507 N N . VAL A 1 204 ? 1.702 6.273 15.279 1.00 91.75 204 VAL A N 1
ATOM 1508 C CA . VAL A 1 204 ? 1.836 4.935 15.882 1.00 91.75 204 VAL A CA 1
ATOM 1509 C C . VAL A 1 204 ? 2.786 4.933 17.090 1.00 91.75 204 VAL A C 1
ATOM 1511 O O . VAL A 1 204 ? 2.372 4.409 18.126 1.00 91.75 204 VAL A O 1
ATOM 1514 N N . PRO A 1 205 ? 3.995 5.539 17.039 1.00 92.25 205 PRO A N 1
ATOM 1515 C CA . PRO A 1 205 ? 4.894 5.588 18.192 1.00 92.25 205 PRO A CA 1
ATOM 1516 C C . PRO A 1 205 ? 4.247 6.147 19.459 1.00 92.25 205 PRO A C 1
ATOM 1518 O O . PRO A 1 205 ? 4.342 5.522 20.507 1.00 92.25 205 PRO A O 1
ATOM 1521 N N . SER A 1 206 ? 3.532 7.275 19.374 1.00 90.50 206 SER A N 1
ATOM 1522 C CA . SER A 1 206 ? 2.918 7.895 20.557 1.00 90.50 206 SER A CA 1
ATOM 1523 C C . SER A 1 206 ? 1.822 7.030 21.183 1.00 90.50 206 SER A C 1
ATOM 1525 O O . SER A 1 206 ? 1.704 6.976 22.408 1.00 90.50 206 SER A O 1
ATOM 1527 N N . LEU A 1 207 ? 1.033 6.333 20.355 1.00 92.81 207 LEU A N 1
ATOM 1528 C CA . LEU A 1 207 ? 0.002 5.409 20.834 1.00 92.81 207 LEU A CA 1
ATOM 1529 C C . LEU A 1 207 ? 0.622 4.192 21.530 1.00 92.81 207 LEU A C 1
ATOM 1531 O O . LEU A 1 207 ? 0.120 3.762 22.567 1.00 92.81 207 LEU A O 1
ATOM 1535 N N . LEU A 1 208 ? 1.713 3.650 20.979 1.00 93.12 208 LEU A N 1
ATOM 1536 C CA . LEU A 1 208 ? 2.398 2.491 21.549 1.00 93.12 208 LEU A CA 1
ATOM 1537 C C . LEU A 1 208 ? 3.165 2.821 22.827 1.00 93.12 208 LEU A C 1
ATOM 1539 O O . LEU A 1 208 ? 3.090 2.060 23.788 1.00 93.12 208 LEU A O 1
ATOM 1543 N N . GLU A 1 209 ? 3.845 3.962 22.865 1.00 91.44 209 GLU A N 1
ATOM 1544 C CA . GLU A 1 209 ? 4.558 4.425 24.053 1.00 91.44 209 GLU A CA 1
ATOM 1545 C C . GLU A 1 209 ? 3.580 4.624 25.221 1.00 91.44 209 GLU A C 1
ATOM 1547 O O . GLU A 1 209 ? 3.784 4.097 26.311 1.00 91.44 209 GLU A O 1
ATOM 1552 N N . THR A 1 210 ? 2.448 5.289 24.969 1.00 88.75 210 THR A N 1
ATOM 1553 C CA . THR A 1 210 ? 1.444 5.569 26.008 1.00 88.75 210 THR A CA 1
ATOM 1554 C C . THR A 1 210 ? 0.760 4.298 26.517 1.00 88.75 210 THR A C 1
ATOM 1556 O O . THR A 1 210 ? 0.518 4.161 27.715 1.00 88.75 210 THR A O 1
ATOM 1559 N N . ALA A 1 211 ? 0.425 3.365 25.622 1.00 91.00 211 ALA A N 1
ATOM 1560 C CA . ALA A 1 211 ? -0.349 2.178 25.983 1.00 91.00 211 ALA A CA 1
ATOM 1561 C C . ALA A 1 211 ? 0.510 1.000 26.468 1.00 91.00 211 ALA A C 1
ATOM 1563 O O . ALA A 1 211 ? 0.060 0.217 27.307 1.00 91.00 211 ALA A O 1
ATOM 1564 N N . PHE A 1 212 ? 1.731 0.865 25.947 1.00 90.94 212 PHE A N 1
ATOM 1565 C CA . PHE A 1 212 ? 2.577 -0.314 26.146 1.00 90.94 212 PHE A CA 1
ATOM 1566 C C . PHE A 1 212 ? 4.002 0.001 26.610 1.00 90.94 212 PHE A C 1
ATOM 1568 O O . PHE A 1 212 ? 4.738 -0.946 26.872 1.00 90.94 212 PHE A O 1
ATOM 1575 N N . GLN A 1 213 ? 4.406 1.276 26.712 1.00 91.56 213 GLN A N 1
ATOM 1576 C CA . GLN A 1 213 ? 5.803 1.670 26.975 1.00 91.56 213 GLN A CA 1
ATOM 1577 C C . GLN A 1 213 ? 6.764 1.047 25.947 1.00 91.56 213 GLN A C 1
ATOM 1579 O O . GLN A 1 213 ? 7.853 0.573 26.272 1.00 91.56 213 GLN A O 1
ATOM 1584 N N . LEU A 1 214 ? 6.300 0.973 24.694 1.00 91.94 214 LEU A N 1
ATOM 1585 C CA . LEU A 1 214 ? 7.037 0.404 23.575 1.00 91.94 214 LEU A CA 1
ATOM 1586 C C . LEU A 1 214 ? 7.472 1.506 22.618 1.00 91.94 214 LEU A C 1
ATOM 1588 O O . LEU A 1 214 ? 6.647 2.124 21.942 1.00 91.94 214 LEU A O 1
ATOM 1592 N N . THR A 1 215 ? 8.783 1.639 22.467 1.00 91.44 215 THR A N 1
ATOM 1593 C CA . THR A 1 215 ? 9.385 2.492 21.449 1.00 91.44 215 THR A CA 1
ATOM 1594 C C . THR A 1 215 ? 9.693 1.677 20.192 1.00 91.44 215 THR A C 1
ATOM 1596 O O . THR A 1 215 ? 10.372 0.650 20.242 1.00 91.44 215 THR A O 1
ATOM 1599 N N . LEU A 1 216 ? 9.212 2.140 19.037 1.00 89.81 216 LEU A N 1
ATOM 1600 C CA . LEU A 1 216 ? 9.544 1.545 17.742 1.00 89.81 216 LEU A CA 1
ATOM 1601 C C . LEU A 1 216 ? 10.810 2.189 17.153 1.00 89.81 216 LEU A C 1
ATOM 1603 O O . LEU A 1 216 ? 10.973 3.404 17.274 1.00 89.81 216 LEU A O 1
ATOM 1607 N N . PRO A 1 217 ? 11.670 1.435 16.440 1.00 90.94 217 PRO A N 1
ATOM 1608 C CA . PRO A 1 217 ? 12.851 1.979 15.770 1.00 90.94 217 PRO A CA 1
ATOM 1609 C C . PRO A 1 217 ? 12.469 2.684 14.454 1.00 90.94 217 PRO A C 1
ATOM 1611 O O . PRO A 1 217 ? 12.954 2.329 13.381 1.00 90.94 217 PRO A O 1
ATOM 1614 N N . ILE A 1 218 ? 11.557 3.658 14.526 1.00 88.31 218 ILE A N 1
ATOM 1615 C CA . ILE A 1 218 ? 11.067 4.444 13.388 1.00 88.31 218 ILE A CA 1
ATOM 1616 C C . ILE A 1 218 ? 11.151 5.939 13.692 1.00 88.31 218 ILE A C 1
ATOM 1618 O O . ILE A 1 218 ? 10.977 6.368 14.828 1.00 88.31 218 ILE A O 1
ATOM 1622 N N . TRP A 1 219 ? 11.412 6.739 12.662 1.00 85.62 219 TRP A N 1
ATOM 1623 C CA . TRP A 1 219 ? 11.526 8.192 12.756 1.00 85.62 219 TRP A CA 1
ATOM 1624 C C . TRP A 1 219 ? 10.935 8.848 11.508 1.00 85.62 219 TRP A C 1
ATOM 1626 O O . TRP A 1 219 ? 11.040 8.320 10.398 1.00 85.62 219 TRP A O 1
ATOM 1636 N N . SER A 1 220 ? 10.328 10.021 11.677 1.00 80.38 220 SER A N 1
ATOM 1637 C CA . SER A 1 220 ? 9.840 10.823 10.554 1.00 80.38 220 SER A CA 1
ATOM 1638 C C . SER A 1 220 ? 11.026 11.451 9.822 1.00 80.38 220 SER A C 1
ATOM 1640 O O . SER A 1 220 ? 11.808 12.187 10.418 1.00 80.38 220 SER A O 1
ATOM 1642 N N . ARG A 1 221 ? 11.188 11.153 8.525 1.00 75.31 221 ARG A N 1
ATOM 1643 C CA . ARG A 1 221 ? 12.233 11.772 7.682 1.00 75.31 221 ARG A CA 1
ATOM 1644 C C . ARG A 1 221 ? 11.791 13.063 6.995 1.00 75.31 221 ARG A C 1
ATOM 1646 O O . ARG A 1 221 ? 12.649 13.790 6.508 1.00 75.31 221 ARG A O 1
ATOM 1653 N N . LEU A 1 222 ? 10.489 13.317 6.926 1.00 63.31 222 LEU A N 1
ATOM 1654 C CA . LEU A 1 222 ? 9.895 14.510 6.330 1.00 63.31 222 LEU A CA 1
ATOM 1655 C C . LEU A 1 222 ? 8.844 15.062 7.310 1.00 63.31 222 LEU A C 1
ATOM 1657 O O . LEU A 1 222 ? 8.189 14.239 7.962 1.00 63.31 222 LEU A O 1
ATOM 1661 N N . PRO A 1 223 ? 8.738 16.396 7.465 1.00 51.56 223 PRO A N 1
ATOM 1662 C CA . PRO A 1 223 ? 7.662 17.027 8.227 1.00 51.56 223 PRO A CA 1
ATOM 1663 C C . PRO A 1 223 ? 6.286 16.766 7.603 1.00 51.56 223 PRO A C 1
ATOM 1665 O O . PRO A 1 223 ? 6.216 16.597 6.363 1.00 51.56 223 PRO A O 1
#

Sequence (223 aa):
MDYIIVGGGVYGCGIAWELARRGAAVLLLEAGALAGGASGGLGKRGVRANGRDLRELPLMRMAYEQWPTLHDELGHDTGYERVGHLQIIERPRDLVGASARAWTQQQQGIATQVLDSAALCEREPYVNEAVLGALYCPNDGIADHTATTLGYAAAAQRAGAQIRPETRVTAIEQKAGRVTAVQTATAERIAVGKALILLANSAVPSLLETAFQLTLPIWSRLP

Radius of gyration: 21.1 Å; Cα contacts (8 Å, |Δi|>4): 448; chains: 1; bounding box: 51×33×60 Å

pLDDT: mean 95.0, std 5.0, range [51.56, 98.88]

Mean predicted aligned error: 3.9 Å

Solvent-accessible surface area (backbone atoms only — not comparable to full-atom values): 11935 Å² total; per-residue (Å²): 76,37,33,37,32,35,20,40,30,44,68,33,17,42,51,39,22,61,42,8,68,72,72,43,50,32,35,38,30,12,59,45,61,70,21,70,54,96,30,28,70,88,63,66,47,78,48,60,60,77,96,54,59,81,89,48,42,68,59,42,56,55,44,63,67,43,57,84,53,42,31,68,78,31,75,31,72,26,66,66,44,76,76,30,43,73,48,78,33,77,49,79,80,50,54,62,55,44,49,56,47,23,53,55,35,42,77,65,72,38,70,40,41,74,35,46,38,68,61,39,38,72,73,41,74,84,56,67,83,83,36,58,21,24,45,33,24,64,74,14,22,32,25,23,41,30,45,37,22,52,18,28,40,52,35,8,42,76,41,61,23,45,75,38,59,64,38,30,74,69,46,56,42,68,57,97,93,37,74,44,29,38,28,32,77,86,69,48,76,47,60,34,65,74,42,78,45,84,52,44,66,88,55,40,49,62,45,35,35,74,59,68,72,41,84,63,103,74,78,85,90,67,135

Nearest PDB structures (foldseek):
  7cyx-assembly1_A  TM=8.659E-01  e=2.376E-16  Bacillus cereus ATCC 14579
  4ysh-assembly1_A  TM=8.907E-01  e=2.070E-15  Geobacillus kaustophilus HTA426
  7cyx-assembly1_B  TM=8.313E-01  e=5.309E-16  Bacillus cereus ATCC 14579
  3if9-assembly1_B-2  TM=8.766E-01  e=2.172E-14  Bacillus subtilis
  6j38-assembly1_B-2  TM=8.377E-01  e=6.521E-13  Streptomyces sp. MJ635-86F5

Secondary structure (DSSP, 8-state):
--EEEE--SHHHHHHHHHHHTTT--EEEE-SSSTT-STT-SSSEEEE-STTS-GGGHHHHHHHHHHHHHHHHHTTS----B---EEEEE-SHHHHHHHHHHHHHHHHTT---EEEEHHHHHHH-TTS-TT--EEEEETT-EEEEHHHHHHHHHHHHHHTT-EEETT--EEEEEEETTEEEEEEETT--EEE-SSEEEE--GGGHHHHHHHHH----S---S--